Protein AF-A0A0D3JJ47-F1 (afdb_monomer_lite)

Sequence (250 aa):
MATKEKAEKEAAKAAEKAATEEEKLRKAQEKESKKAGKEAKSAGPKKNVSSYFHFQGARRAALKEAHPELGEPKRKKEAAAGADGVAAAKQAVFFYKKSQRSAVAEANPEAAPAELVQMMEQAFEALSEEERAPFEEKAAADLTRYEEEIAAEAKALIALSEPALAVGVEFVRERASREPAAAETSWLCSRLKDEHRILTSIDGPHDNVLVIKPPLCFSRSDAEQLVHALRSELVGMRGADLAGVTATPT

Structure (mmCIF, N/CA/C/O backbone):
data_AF-A0A0D3JJ47-F1
#
_entry.id   AF-A0A0D3JJ47-F1
#
loop_
_atom_site.group_PDB
_atom_site.id
_atom_site.type_symbol
_atom_site.label_atom_id
_atom_site.label_alt_id
_atom_site.label_comp_id
_atom_site.label_asym_id
_atom_site.label_entity_id
_atom_site.label_seq_id
_atom_site.pdbx_PDB_ins_code
_atom_site.Cartn_x
_atom_site.Cartn_y
_atom_site.Cartn_z
_atom_site.occupancy
_atom_site.B_iso_or_equiv
_atom_site.auth_seq_id
_atom_site.auth_comp_id
_atom_site.auth_asym_id
_atom_site.auth_atom_id
_atom_site.pdbx_PDB_model_num
ATOM 1 N N . MET A 1 1 ? -73.780 21.397 38.954 1.00 51.72 1 MET A N 1
ATOM 2 C CA . MET A 1 1 ? -72.461 20.782 39.232 1.00 51.72 1 MET A CA 1
ATOM 3 C C . MET A 1 1 ? -71.863 20.039 38.029 1.00 51.72 1 MET A C 1
ATOM 5 O O . MET A 1 1 ? -70.651 20.061 37.902 1.00 51.72 1 MET A O 1
ATOM 9 N N . ALA A 1 2 ? -72.656 19.496 37.090 1.00 56.12 2 ALA A N 1
ATOM 10 C CA . ALA A 1 2 ? -72.151 18.748 35.922 1.00 56.12 2 ALA A CA 1
ATOM 11 C C . ALA A 1 2 ? -71.413 19.567 34.829 1.00 56.12 2 ALA A C 1
ATOM 13 O O . ALA A 1 2 ? -70.727 18.997 33.986 1.00 56.12 2 ALA A O 1
ATOM 14 N N . THR A 1 3 ? -71.535 20.898 34.812 1.00 56.28 3 THR A N 1
ATOM 15 C CA . THR A 1 3 ? -70.932 21.754 33.770 1.00 56.28 3 THR A CA 1
ATOM 16 C C . THR A 1 3 ? -69.476 22.130 34.049 1.00 56.28 3 THR A C 1
ATOM 18 O O . THR A 1 3 ? -68.713 22.334 33.109 1.00 56.28 3 THR A O 1
ATOM 21 N N . LYS A 1 4 ? -69.066 22.176 35.323 1.00 56.72 4 LYS A N 1
ATOM 22 C CA . LYS A 1 4 ? -67.700 22.548 35.726 1.00 56.72 4 LYS A CA 1
ATOM 23 C C . LYS A 1 4 ? -66.711 21.394 35.507 1.00 56.72 4 LYS A C 1
ATOM 25 O O . LYS A 1 4 ? -65.632 21.606 34.974 1.00 56.72 4 LYS A O 1
ATOM 30 N N . GLU A 1 5 ? -67.144 20.166 35.792 1.00 59.59 5 GLU A N 1
ATOM 31 C CA . GLU A 1 5 ? -66.342 18.945 35.618 1.00 59.59 5 GLU A CA 1
ATOM 32 C C . GLU A 1 5 ? -66.114 18.579 34.136 1.00 59.59 5 GLU A C 1
ATOM 34 O O . GLU A 1 5 ? -65.068 18.045 33.767 1.00 59.59 5 GLU A O 1
ATOM 39 N N . LYS A 1 6 ? -67.073 18.905 33.255 1.00 58.53 6 LYS A N 1
ATOM 40 C CA . LYS A 1 6 ? -66.927 18.707 31.804 1.00 58.53 6 LYS A CA 1
ATOM 41 C C . LYS A 1 6 ? -65.903 19.674 31.195 1.00 58.53 6 LYS A C 1
ATOM 43 O O . LYS A 1 6 ? -65.084 19.246 30.389 1.00 58.53 6 LYS A O 1
ATOM 48 N N . ALA A 1 7 ? -65.917 20.939 31.620 1.00 63.44 7 ALA A N 1
ATOM 49 C CA . ALA A 1 7 ? -64.958 21.945 31.164 1.00 63.44 7 ALA A CA 1
ATOM 50 C C . ALA A 1 7 ? -63.521 21.620 31.614 1.00 63.44 7 ALA A C 1
ATOM 52 O O . ALA A 1 7 ? -62.574 21.800 30.855 1.00 63.44 7 ALA A O 1
ATOM 53 N N . GLU A 1 8 ? -63.362 21.079 32.822 1.00 63.75 8 GLU A N 1
ATOM 54 C CA . GLU A 1 8 ? -62.056 20.709 33.375 1.00 63.75 8 GLU A CA 1
ATOM 55 C C . GLU A 1 8 ? -61.460 19.471 32.679 1.00 63.75 8 GLU A C 1
ATOM 57 O O . GLU A 1 8 ? -60.275 19.451 32.345 1.00 63.75 8 GLU A O 1
ATOM 62 N N . LYS A 1 9 ? -62.296 18.477 32.337 1.00 63.47 9 LYS A N 1
ATOM 63 C CA . LYS A 1 9 ? -61.881 17.314 31.528 1.00 63.47 9 LYS A CA 1
ATOM 64 C C . LYS A 1 9 ? -61.547 17.681 30.079 1.00 63.47 9 LYS A C 1
ATOM 66 O O . LYS A 1 9 ? -60.618 17.108 29.511 1.00 63.47 9 LYS A O 1
ATOM 71 N N . GLU A 1 10 ? -62.263 18.628 29.472 1.00 67.44 10 GLU A N 1
ATOM 72 C CA . GLU A 1 10 ? -61.936 19.127 28.127 1.00 67.44 10 GLU A CA 1
ATOM 73 C C . GLU A 1 10 ? -60.635 19.944 28.119 1.00 67.44 10 GLU A C 1
ATOM 75 O O . GLU A 1 10 ? -59.818 19.765 27.214 1.00 67.44 10 GLU A O 1
ATOM 80 N N . ALA A 1 11 ? -60.384 20.750 29.156 1.00 65.88 11 ALA A N 1
ATOM 81 C CA . ALA A 1 11 ? -59.130 21.486 29.317 1.00 65.88 11 ALA A CA 1
ATOM 82 C C . ALA A 1 11 ? -57.924 20.550 29.523 1.00 65.88 11 ALA A C 1
ATOM 84 O O . ALA A 1 11 ? -56.890 20.734 28.882 1.00 65.88 11 ALA A O 1
ATOM 85 N N . ALA A 1 12 ? -58.068 19.500 30.340 1.00 68.38 12 ALA A N 1
ATOM 86 C CA . ALA A 1 12 ? -57.016 18.502 30.545 1.00 68.38 12 ALA A CA 1
ATOM 87 C C . ALA A 1 12 ? -56.679 17.737 29.252 1.00 68.38 12 ALA A C 1
ATOM 89 O O . ALA A 1 12 ? -55.510 17.561 28.913 1.00 68.38 12 ALA A O 1
ATOM 90 N N . LYS A 1 13 ? -57.699 17.356 28.471 1.00 67.94 13 LYS A N 1
ATOM 91 C CA . LYS A 1 13 ? -57.511 16.664 27.187 1.00 67.94 13 LYS A CA 1
ATOM 92 C C . LYS A 1 13 ? -56.898 17.570 26.113 1.00 67.94 13 LYS A C 1
ATOM 94 O O . LYS A 1 13 ? -56.142 17.097 25.264 1.00 67.94 13 LYS A O 1
ATOM 99 N N . ALA A 1 14 ? -57.208 18.867 26.141 1.00 69.00 14 ALA A N 1
ATOM 100 C CA . ALA A 1 14 ? -56.575 19.856 25.273 1.00 69.00 14 ALA A CA 1
ATOM 101 C C . ALA A 1 14 ? -55.094 20.063 25.634 1.00 69.00 14 ALA A C 1
ATOM 103 O O . ALA A 1 14 ? -54.259 20.106 24.731 1.00 69.00 14 ALA A O 1
ATOM 104 N N . ALA A 1 15 ? -54.760 20.107 26.928 1.00 66.38 15 ALA A N 1
ATOM 105 C CA . ALA A 1 15 ? -53.383 20.220 27.406 1.00 66.38 15 ALA A CA 1
ATOM 106 C C . ALA A 1 15 ? -52.538 18.982 27.054 1.00 66.38 15 ALA A C 1
ATOM 108 O O . ALA A 1 15 ? -51.417 19.120 26.568 1.00 66.38 15 ALA A O 1
ATOM 109 N N . GLU A 1 16 ? -53.090 17.775 27.203 1.00 68.25 16 GLU A N 1
ATOM 110 C CA . GLU A 1 16 ? -52.415 16.528 26.818 1.00 68.25 16 GLU A CA 1
ATOM 111 C C . GLU A 1 16 ? -52.161 16.466 25.303 1.00 68.25 16 GLU A C 1
ATOM 113 O O . GLU A 1 16 ? -51.066 16.123 24.849 1.00 68.25 16 GLU A O 1
ATOM 118 N N . LYS A 1 17 ? -53.146 16.875 24.493 1.00 69.06 17 LYS A N 1
ATOM 119 C CA . LYS A 1 17 ? -53.003 16.925 23.033 1.00 69.06 17 LYS A CA 1
ATOM 120 C C . LYS A 1 17 ? -51.966 17.966 22.593 1.00 69.06 17 LYS A C 1
ATOM 122 O O . LYS A 1 17 ? -51.197 17.678 21.678 1.00 69.06 17 LYS A O 1
ATOM 127 N N . ALA A 1 18 ? -51.916 19.124 23.254 1.00 69.00 18 ALA A N 1
ATOM 128 C CA . ALA A 1 18 ? -50.916 20.162 23.002 1.00 69.00 18 ALA A CA 1
ATOM 129 C C . ALA A 1 18 ? -49.498 19.685 23.356 1.00 69.00 18 ALA A C 1
ATOM 131 O O . ALA A 1 18 ? -48.601 19.792 22.524 1.00 69.00 18 ALA A O 1
ATOM 132 N N . ALA A 1 19 ? -49.314 19.043 24.516 1.00 68.12 19 ALA A N 1
ATOM 133 C CA . ALA A 1 19 ? -48.028 18.459 24.910 1.00 68.12 19 ALA A CA 1
ATOM 134 C C . ALA A 1 19 ? -47.556 17.375 23.921 1.00 68.12 19 ALA A C 1
ATOM 136 O O . ALA A 1 19 ? -46.377 17.297 23.573 1.00 68.12 19 ALA A O 1
ATOM 137 N N . THR A 1 20 ? -48.492 16.576 23.395 1.00 70.62 20 THR A N 1
ATOM 138 C CA . THR A 1 20 ? -48.187 15.542 22.395 1.00 70.62 20 THR A CA 1
ATOM 139 C C . THR A 1 20 ? -47.789 16.141 21.037 1.00 70.62 20 THR A C 1
ATOM 141 O O . THR A 1 20 ? -46.959 15.568 20.326 1.00 70.62 20 THR A O 1
ATOM 144 N N . GLU A 1 21 ? -48.368 17.278 20.636 1.00 72.50 21 GLU A N 1
ATOM 145 C CA . GLU A 1 21 ? -47.961 17.993 19.417 1.00 72.50 21 GLU A CA 1
ATOM 146 C C . GLU A 1 21 ? -46.609 18.693 19.570 1.00 72.50 21 GLU A C 1
ATOM 148 O O . GLU A 1 21 ? -45.778 18.593 18.665 1.00 72.50 21 GLU A O 1
ATOM 153 N N . GLU A 1 22 ? -46.337 19.315 20.718 1.00 69.06 22 GLU A N 1
ATOM 154 C CA . GLU A 1 22 ? -45.036 19.929 21.002 1.00 69.06 22 GLU A CA 1
ATOM 155 C C . GLU A 1 22 ? -43.905 18.892 21.010 1.00 69.06 22 GLU A C 1
ATOM 157 O O . GLU A 1 22 ? -42.840 19.123 20.430 1.00 69.06 22 GLU A O 1
ATOM 162 N N . GLU A 1 23 ? -44.135 17.702 21.574 1.00 69.19 23 GLU A N 1
ATOM 163 C CA . GLU A 1 23 ? -43.145 16.622 21.551 1.00 69.19 23 GLU A CA 1
ATOM 164 C C . GLU A 1 23 ? -42.892 16.099 20.125 1.00 69.19 23 GLU A C 1
ATOM 166 O O . GLU A 1 23 ? -41.749 15.814 19.747 1.00 69.19 23 GLU A O 1
ATOM 171 N N . LYS A 1 24 ? -43.941 16.011 19.294 1.00 69.94 24 LYS A N 1
ATOM 172 C CA . LYS A 1 24 ? -43.810 15.647 17.873 1.00 69.94 24 LYS A CA 1
ATOM 173 C C . LYS A 1 24 ? -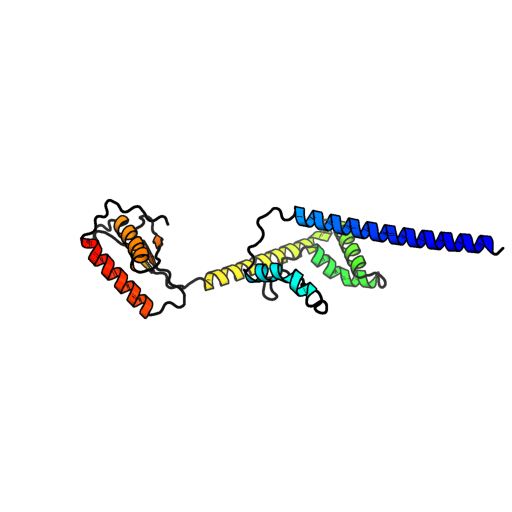43.027 16.698 17.093 1.00 69.94 24 LYS A C 1
ATOM 175 O O . LYS A 1 24 ? -42.166 16.324 16.293 1.00 69.94 24 LYS A O 1
ATOM 180 N N . LEU A 1 25 ? -43.278 17.982 17.345 1.00 67.94 25 LEU A N 1
ATOM 181 C CA . LEU A 1 25 ? -42.570 19.087 16.703 1.00 67.94 25 LEU A CA 1
ATOM 182 C C . LEU A 1 25 ? -41.090 19.106 17.111 1.00 67.94 25 LEU A C 1
ATOM 184 O O . LEU A 1 25 ? -40.217 19.198 16.249 1.00 67.94 25 LEU A O 1
ATOM 188 N N . ARG A 1 26 ? -40.790 18.895 18.399 1.00 73.19 26 ARG A N 1
ATOM 189 C CA . ARG A 1 26 ? -39.416 18.801 18.916 1.00 73.19 26 ARG A CA 1
ATOM 190 C C . ARG A 1 26 ? -38.652 17.631 18.292 1.00 73.19 26 ARG A C 1
ATOM 192 O O . ARG A 1 26 ? -37.519 17.799 17.847 1.00 73.19 26 ARG A O 1
ATOM 199 N N . LYS A 1 27 ? -39.289 16.460 18.171 1.00 65.50 27 LYS A N 1
ATOM 200 C CA . LYS A 1 27 ? -38.713 15.282 17.493 1.00 65.50 27 LYS A CA 1
ATOM 201 C C . LYS A 1 27 ? -38.515 15.501 15.987 1.00 65.50 27 LYS A C 1
ATOM 203 O O . LYS A 1 27 ? -37.570 14.951 15.417 1.00 65.50 27 LYS A O 1
ATOM 208 N N . ALA A 1 28 ? -39.378 16.282 15.336 1.00 68.62 28 ALA A N 1
ATOM 209 C CA . ALA A 1 28 ? -39.226 16.652 13.928 1.00 68.62 28 ALA A CA 1
ATOM 210 C C . ALA A 1 28 ? -38.037 17.607 13.721 1.00 68.62 28 ALA A C 1
ATOM 212 O O . ALA A 1 28 ? -37.187 17.342 12.870 1.00 68.62 28 ALA A O 1
ATOM 213 N N . GLN A 1 29 ? -37.913 18.635 14.564 1.00 63.56 29 GLN A N 1
ATOM 214 C CA . GLN A 1 29 ? -36.796 19.585 14.540 1.00 63.56 29 GLN A CA 1
ATOM 215 C C . GLN A 1 29 ? -35.452 18.915 14.868 1.00 63.56 29 GLN A C 1
ATOM 217 O O . GLN A 1 29 ? -34.444 19.195 14.222 1.00 63.56 29 GLN A O 1
ATOM 222 N N . GLU A 1 30 ? -35.424 17.965 15.808 1.00 63.22 30 GLU A N 1
ATOM 223 C CA . GLU A 1 30 ? -34.219 17.186 16.127 1.00 63.22 30 GLU A CA 1
ATOM 224 C C . GLU A 1 30 ? -33.797 16.255 14.972 1.00 63.22 30 GLU A C 1
ATOM 226 O O . GLU A 1 30 ? -32.609 16.003 14.752 1.00 63.22 30 GLU A O 1
ATOM 231 N N . LYS A 1 31 ? -34.757 15.738 14.194 1.00 55.94 31 LYS A N 1
ATOM 232 C CA . LYS A 1 31 ? -34.461 14.965 12.978 1.00 55.94 31 LYS A CA 1
ATOM 233 C C . LYS A 1 31 ? -33.908 15.845 11.861 1.00 55.94 31 LYS A C 1
ATOM 235 O O . LYS A 1 31 ? -32.963 15.417 11.195 1.00 55.94 31 LYS A O 1
ATOM 240 N N . GLU A 1 32 ? -34.460 17.039 11.656 1.00 56.53 32 GLU A N 1
ATOM 241 C CA . GLU A 1 32 ? -33.939 17.987 10.664 1.00 56.53 32 GLU A CA 1
ATOM 242 C C . GLU A 1 32 ? -32.535 18.476 11.016 1.00 56.53 32 GLU A C 1
ATOM 244 O O . GLU A 1 32 ? -31.654 18.442 10.158 1.00 56.53 32 GLU A O 1
ATOM 249 N N . SER A 1 33 ? -32.272 18.823 12.278 1.00 50.47 33 SER A N 1
ATOM 250 C CA . SER A 1 33 ? -30.940 19.265 12.707 1.00 50.47 33 SER A CA 1
ATOM 251 C C . SER A 1 33 ? -29.887 18.158 12.565 1.00 50.47 33 SER A C 1
ATOM 253 O O . SER A 1 33 ? -28.780 18.403 12.078 1.00 50.47 33 SER A O 1
ATOM 255 N N . LYS A 1 34 ? -30.244 16.900 12.868 1.00 54.00 34 LYS A N 1
ATOM 256 C CA . LYS A 1 34 ? -29.385 15.729 12.610 1.00 54.00 34 LYS A CA 1
ATOM 257 C C . LYS A 1 34 ? -29.159 15.474 11.118 1.00 54.00 34 LYS A C 1
ATOM 259 O O . LYS A 1 34 ? -28.085 14.993 10.754 1.00 54.00 34 LYS A O 1
ATOM 264 N N . LYS A 1 35 ? -30.139 15.766 10.255 1.00 45.97 35 LYS A N 1
ATOM 265 C CA . LYS A 1 35 ? -30.010 15.641 8.793 1.00 45.97 35 LYS A CA 1
ATOM 266 C C . LYS A 1 35 ? -29.083 16.724 8.231 1.00 45.97 35 LYS A C 1
ATOM 268 O O . LYS A 1 35 ? -28.131 16.379 7.532 1.00 45.97 35 LYS A O 1
ATOM 273 N N . ALA A 1 36 ? -29.278 17.980 8.635 1.00 47.44 36 ALA A N 1
ATOM 274 C CA . ALA A 1 36 ? -28.442 19.115 8.243 1.00 47.44 36 ALA A CA 1
ATOM 275 C C . ALA A 1 36 ? -26.974 18.933 8.677 1.00 47.44 36 ALA A C 1
ATOM 277 O O . ALA A 1 36 ? -26.057 19.109 7.876 1.00 47.44 36 ALA A O 1
ATOM 278 N N . GLY A 1 37 ? -26.730 18.459 9.906 1.00 46.84 37 GLY A N 1
ATOM 279 C CA . GLY A 1 37 ? -25.374 18.161 10.387 1.00 46.84 37 GLY A CA 1
ATOM 280 C C . GLY A 1 37 ? -24.678 17.014 9.639 1.00 46.84 37 GLY A C 1
ATOM 281 O O . GLY A 1 37 ? -23.449 16.948 9.598 1.00 46.84 37 GLY A O 1
ATOM 282 N N . LYS A 1 38 ? -25.445 16.106 9.022 1.00 45.72 38 LYS A N 1
ATOM 283 C CA . LYS A 1 38 ? -24.918 14.984 8.231 1.00 45.72 38 LYS A CA 1
ATOM 284 C C . LYS A 1 38 ? -24.588 15.394 6.795 1.00 45.72 38 LYS A C 1
ATOM 286 O O . LYS A 1 38 ? -23.619 14.884 6.238 1.00 45.72 38 LYS A O 1
ATOM 291 N N . GLU A 1 39 ? -25.354 16.322 6.228 1.00 46.09 39 GLU A N 1
ATOM 292 C CA . GLU A 1 39 ? -25.081 16.930 4.920 1.00 46.09 39 GLU A CA 1
ATOM 293 C C . GLU A 1 39 ? -23.852 17.854 4.987 1.00 46.09 39 GLU A C 1
ATOM 295 O O . GLU A 1 39 ? -22.963 17.726 4.144 1.00 46.09 39 GLU A O 1
ATOM 300 N N . ALA A 1 40 ? -23.706 18.649 6.056 1.00 49.50 40 ALA A N 1
ATOM 301 C CA . ALA A 1 40 ? -22.533 19.503 6.288 1.00 49.50 40 ALA A CA 1
ATOM 302 C C . ALA A 1 40 ? -21.211 18.717 6.451 1.00 49.50 40 ALA A C 1
ATOM 304 O O . ALA A 1 40 ? -20.156 19.180 6.028 1.00 49.50 40 ALA A O 1
ATOM 305 N N . LYS A 1 41 ? -21.253 17.490 6.997 1.00 46.59 41 LYS A N 1
ATOM 306 C CA . LYS A 1 41 ? -20.082 16.591 7.110 1.00 46.59 41 LYS A CA 1
ATOM 307 C C . LYS A 1 41 ? -19.740 15.827 5.820 1.00 46.59 41 LYS A C 1
ATOM 309 O O . LYS A 1 41 ? -18.786 15.053 5.816 1.00 46.59 41 LYS A O 1
ATOM 314 N N . SER A 1 42 ? -20.502 16.004 4.738 1.00 47.91 42 SER A N 1
ATOM 315 C CA . SER A 1 42 ? -20.338 15.249 3.484 1.00 47.91 42 SER A CA 1
ATOM 316 C C . SER A 1 42 ? -19.658 16.024 2.347 1.00 47.91 42 SER A C 1
ATOM 318 O O . SER A 1 42 ? -19.671 15.558 1.213 1.00 47.91 42 SER A O 1
ATOM 320 N N . ALA A 1 43 ? -19.039 17.173 2.645 1.00 48.56 43 ALA A N 1
ATOM 321 C CA . ALA A 1 43 ? -18.395 18.051 1.660 1.00 48.56 43 ALA A CA 1
ATOM 322 C C . ALA A 1 43 ? -17.108 17.481 1.013 1.00 48.56 43 ALA A C 1
ATOM 324 O O . ALA A 1 43 ? -16.585 18.074 0.076 1.00 48.56 43 ALA A O 1
ATOM 325 N N . GLY A 1 44 ? -16.597 16.338 1.487 1.00 50.88 44 GLY A N 1
ATOM 326 C CA . GLY A 1 44 ? -15.490 15.617 0.846 1.00 50.88 44 GLY A CA 1
ATOM 327 C C . GLY A 1 44 ? -15.961 14.651 -0.254 1.00 50.88 44 GLY A C 1
ATOM 328 O O . GLY A 1 44 ? -17.131 14.251 -0.260 1.00 50.88 44 GLY A O 1
ATOM 329 N N . PRO A 1 45 ? -15.073 14.221 -1.174 1.00 45.09 45 PRO A N 1
ATOM 330 C CA . PRO A 1 45 ? -15.417 13.221 -2.179 1.00 45.09 45 PRO A CA 1
ATOM 331 C C . PRO A 1 45 ? -15.925 11.946 -1.495 1.00 45.09 45 PRO A C 1
ATOM 333 O O . PRO A 1 45 ? -15.273 11.374 -0.618 1.00 45.09 45 PRO A O 1
ATOM 336 N N . LYS A 1 46 ? -17.136 11.518 -1.868 1.00 59.53 46 LYS A N 1
ATOM 337 C CA . LYS A 1 46 ? -17.742 10.297 -1.328 1.00 59.53 46 LYS A CA 1
ATOM 338 C C . LYS A 1 46 ? -16.873 9.105 -1.725 1.00 59.53 46 LYS A C 1
ATOM 340 O O . LYS A 1 46 ? -16.415 9.031 -2.862 1.00 59.53 46 LYS A O 1
ATOM 345 N N . LYS A 1 47 ? -16.682 8.166 -0.791 1.00 55.56 47 LYS A N 1
ATOM 346 C CA . LYS A 1 47 ? -15.994 6.895 -1.061 1.00 55.56 47 LYS A CA 1
ATOM 347 C C . LYS A 1 47 ? -16.581 6.253 -2.319 1.00 55.56 47 LYS A C 1
ATOM 349 O O . LYS A 1 47 ? -17.805 6.239 -2.482 1.00 55.56 47 LYS A O 1
ATOM 354 N N . ASN A 1 48 ? -15.718 5.728 -3.183 1.00 52.72 48 ASN A N 1
ATOM 355 C CA . ASN A 1 48 ? -16.154 4.945 -4.329 1.00 52.72 48 ASN A CA 1
ATOM 356 C C . ASN A 1 48 ? -16.955 3.737 -3.824 1.00 52.72 48 ASN A C 1
ATOM 358 O O . ASN A 1 48 ? -16.514 2.974 -2.968 1.00 52.72 48 ASN A O 1
ATOM 362 N N . VAL A 1 49 ? -18.178 3.591 -4.317 1.00 72.31 49 VAL A N 1
ATOM 363 C CA . VAL A 1 49 ? -19.026 2.441 -4.012 1.00 72.31 49 VAL A CA 1
ATOM 364 C C . VAL A 1 49 ? -19.073 1.538 -5.235 1.00 72.31 49 VAL A C 1
ATOM 366 O O . VAL A 1 49 ? -19.098 2.012 -6.368 1.00 72.31 49 VAL A O 1
ATOM 369 N N . SER A 1 50 ? -19.066 0.224 -5.003 1.00 72.19 50 SER A N 1
ATOM 370 C CA . SER A 1 50 ? -19.203 -0.772 -6.070 1.00 72.19 50 SER A CA 1
ATOM 371 C C . SER A 1 50 ? -20.468 -0.519 -6.904 1.00 72.19 50 SER A C 1
ATOM 373 O O . SER A 1 50 ? -21.489 -0.062 -6.380 1.00 72.19 50 SER A O 1
ATOM 375 N N . SER A 1 51 ? -20.422 -0.866 -8.194 1.00 65.69 51 SER A N 1
ATOM 376 C CA . SER A 1 51 ? -21.550 -0.775 -9.136 1.00 65.69 51 SER A CA 1
ATOM 377 C C . SER A 1 51 ? -22.831 -1.425 -8.598 1.00 65.69 51 SER A C 1
ATOM 379 O O . SER A 1 51 ? -23.932 -0.929 -8.841 1.00 65.69 51 SER A O 1
ATOM 381 N N . TYR A 1 52 ? -22.693 -2.465 -7.773 1.00 67.25 52 TYR A N 1
ATOM 382 C CA . TYR A 1 52 ? -23.795 -3.114 -7.067 1.00 67.25 52 TYR A CA 1
ATOM 383 C C . TYR A 1 52 ? -24.598 -2.156 -6.170 1.00 67.25 52 TYR A C 1
ATOM 385 O O . TYR A 1 52 ? -25.828 -2.211 -6.137 1.00 67.25 52 TYR A O 1
ATOM 393 N N . PHE A 1 53 ? -23.934 -1.231 -5.474 1.00 73.06 53 PHE A N 1
ATOM 394 C CA . PHE A 1 53 ? -24.604 -0.268 -4.599 1.00 73.06 53 PHE A CA 1
ATOM 395 C C . PHE A 1 53 ? -25.347 0.817 -5.384 1.00 73.06 53 PHE A C 1
ATOM 397 O O . PHE A 1 53 ? -26.420 1.246 -4.954 1.00 73.06 53 PHE A O 1
ATOM 404 N N . HIS A 1 54 ? -24.831 1.222 -6.550 1.00 75.19 54 HIS A N 1
ATOM 405 C CA . HIS A 1 54 ? -25.553 2.104 -7.472 1.00 75.19 54 HIS A CA 1
ATOM 406 C C . HIS A 1 54 ? -26.805 1.418 -8.029 1.00 75.19 54 HIS A C 1
ATOM 408 O O . HIS A 1 54 ? -27.894 1.996 -7.999 1.00 75.19 54 HIS A O 1
ATOM 414 N N . PHE A 1 55 ? -26.665 0.159 -8.453 1.00 77.19 55 PHE A N 1
ATOM 415 C CA . PHE A 1 55 ? -27.766 -0.669 -8.939 1.00 77.19 55 PHE A CA 1
ATOM 416 C C . PHE A 1 55 ? -28.867 -0.854 -7.885 1.00 77.19 55 PHE A C 1
ATOM 418 O O . PHE A 1 55 ? -30.045 -0.636 -8.173 1.00 77.19 55 PHE A O 1
ATOM 425 N N . GLN A 1 56 ? -28.499 -1.198 -6.646 1.00 70.88 56 GLN A N 1
ATOM 426 C CA . GLN A 1 56 ? -29.464 -1.305 -5.554 1.00 70.88 56 GLN A CA 1
ATOM 427 C C . GLN A 1 56 ? -30.149 0.031 -5.268 1.00 70.88 56 GLN A C 1
ATOM 429 O O . GLN A 1 56 ? -31.370 0.068 -5.144 1.00 70.88 56 GLN A O 1
ATOM 434 N N . GLY A 1 57 ? -29.386 1.125 -5.165 1.00 73.19 57 GLY A N 1
ATOM 435 C CA . GLY A 1 57 ? -29.922 2.452 -4.860 1.00 73.19 57 GLY A CA 1
ATOM 436 C C . GLY A 1 57 ? -30.996 2.898 -5.852 1.00 73.19 57 GLY A C 1
ATOM 437 O O . GLY A 1 57 ? -32.055 3.357 -5.428 1.00 73.19 57 GLY A O 1
ATOM 438 N N . ALA A 1 58 ? -30.760 2.682 -7.149 1.00 79.00 58 ALA A N 1
ATOM 439 C CA . ALA A 1 58 ? -31.693 3.044 -8.214 1.00 79.00 58 ALA A CA 1
ATOM 440 C C . ALA A 1 58 ? -33.010 2.250 -8.170 1.00 79.00 58 ALA A C 1
ATOM 442 O O . ALA A 1 58 ? -34.060 2.771 -8.534 1.00 79.00 58 ALA A O 1
ATOM 443 N N . ARG A 1 59 ? -32.975 0.993 -7.711 1.00 78.31 59 ARG A N 1
ATOM 444 C CA . ARG A 1 59 ? -34.144 0.093 -7.726 1.00 78.31 59 ARG A CA 1
ATOM 445 C C . ARG A 1 59 ? -34.853 -0.008 -6.382 1.00 78.31 59 ARG A C 1
ATOM 447 O O . ARG A 1 59 ? -35.973 -0.500 -6.326 1.00 78.31 59 ARG A O 1
ATOM 454 N N . ARG A 1 60 ? -34.230 0.472 -5.302 1.00 71.31 60 ARG A N 1
ATOM 455 C CA . ARG A 1 60 ? -34.727 0.322 -3.928 1.00 71.31 60 ARG A CA 1
ATOM 456 C C . ARG A 1 60 ? -36.112 0.921 -3.714 1.00 71.31 60 ARG A C 1
ATOM 458 O O . ARG A 1 60 ? -36.900 0.332 -2.987 1.00 71.31 60 ARG A O 1
ATOM 465 N N . ALA A 1 61 ? -36.390 2.076 -4.320 1.00 72.94 61 ALA A N 1
ATOM 466 C CA . ALA A 1 61 ? -37.687 2.738 -4.198 1.00 72.94 61 ALA A CA 1
ATOM 467 C C . ALA A 1 61 ? -38.799 1.893 -4.837 1.00 72.94 61 ALA A C 1
ATOM 469 O O . ALA A 1 61 ? -39.748 1.529 -4.152 1.00 72.94 61 ALA A O 1
ATOM 470 N N . ALA A 1 62 ? -38.603 1.479 -6.092 1.00 78.56 62 ALA A N 1
ATOM 471 C CA . ALA A 1 62 ? -39.545 0.626 -6.815 1.00 78.56 62 ALA A CA 1
ATOM 472 C C . ALA A 1 62 ? -39.728 -0.751 -6.151 1.00 78.56 62 ALA A C 1
ATOM 474 O O . ALA A 1 62 ? -40.830 -1.284 -6.107 1.00 78.56 62 ALA A O 1
ATOM 475 N N . LEU A 1 63 ? -38.661 -1.327 -5.588 1.00 71.31 63 LEU A N 1
ATOM 476 C CA . LEU A 1 63 ? -38.725 -2.630 -4.920 1.00 71.31 63 LEU A CA 1
ATOM 477 C C . LEU A 1 63 ? -39.457 -2.556 -3.570 1.00 71.31 63 LEU A C 1
ATOM 479 O O . LEU A 1 63 ? -40.149 -3.496 -3.203 1.00 71.31 63 LEU A O 1
ATOM 483 N N . LYS A 1 64 ? -39.335 -1.429 -2.855 1.00 71.38 64 LYS A N 1
ATOM 484 C CA . LYS A 1 64 ? -40.078 -1.148 -1.615 1.00 71.38 64 LYS A CA 1
ATOM 485 C C . LYS A 1 64 ? -41.566 -0.909 -1.883 1.00 71.38 64 LYS A C 1
ATOM 487 O O . LYS A 1 64 ? -42.394 -1.259 -1.052 1.00 71.38 64 LYS A O 1
ATOM 492 N N . GLU A 1 65 ? -41.884 -0.313 -3.027 1.00 77.19 65 GLU A N 1
ATOM 493 C CA . GLU A 1 65 ? -43.259 -0.117 -3.487 1.00 77.19 65 GLU A CA 1
ATOM 494 C C . GLU A 1 65 ? -43.908 -1.441 -3.918 1.00 77.19 65 GLU A C 1
ATOM 496 O O . GLU A 1 65 ? -45.045 -1.712 -3.546 1.00 77.19 65 GLU A O 1
ATOM 501 N N . ALA A 1 66 ? -43.168 -2.295 -4.633 1.00 82.19 66 ALA A N 1
ATOM 502 C CA . ALA A 1 66 ? -43.653 -3.595 -5.095 1.00 82.19 66 ALA A CA 1
ATOM 503 C C . ALA A 1 66 ? -43.745 -4.665 -3.989 1.00 82.19 66 ALA A C 1
ATOM 505 O O . ALA A 1 66 ? -44.547 -5.586 -4.109 1.00 82.19 66 ALA A O 1
ATOM 506 N N . HIS A 1 67 ? -42.932 -4.552 -2.932 1.00 76.25 67 HIS A N 1
ATOM 507 C CA . HIS A 1 67 ? -42.841 -5.540 -1.850 1.00 76.25 67 HIS A CA 1
ATOM 508 C C . HIS A 1 67 ? -42.868 -4.875 -0.465 1.00 76.25 67 HIS A C 1
ATOM 510 O O . HIS A 1 67 ? -41.840 -4.814 0.222 1.00 76.25 67 HIS A O 1
ATOM 516 N N . PRO A 1 68 ? -44.029 -4.356 -0.032 1.00 74.88 68 PRO A N 1
ATOM 517 C CA . PRO A 1 68 ? -44.172 -3.667 1.249 1.00 74.88 68 PRO A CA 1
ATOM 518 C C . PRO A 1 68 ? -43.969 -4.587 2.468 1.00 74.88 68 PRO A C 1
ATOM 520 O O . PRO A 1 68 ? -43.640 -4.091 3.547 1.00 74.88 68 PRO A O 1
ATOM 523 N N . GLU A 1 69 ? -44.108 -5.912 2.320 1.00 75.00 69 GLU A N 1
ATOM 524 C CA . GLU A 1 69 ? -43.777 -6.899 3.361 1.00 75.00 69 GLU A CA 1
ATOM 525 C C . GLU A 1 69 ? -42.271 -7.024 3.651 1.00 75.00 69 GLU A C 1
ATOM 527 O O . GLU A 1 69 ? -41.878 -7.457 4.739 1.00 75.00 69 GLU A O 1
ATOM 532 N N . LEU A 1 70 ? -41.408 -6.619 2.711 1.00 63.84 70 LEU A N 1
ATOM 533 C CA . LEU A 1 70 ? -39.964 -6.596 2.914 1.00 63.84 70 LEU A CA 1
ATOM 534 C C . LEU A 1 70 ? -39.600 -5.339 3.710 1.00 63.84 70 LEU A C 1
ATOM 536 O O . LEU A 1 70 ? -39.352 -4.263 3.163 1.00 63.84 70 LEU A O 1
ATOM 540 N N . GLY A 1 71 ? -39.574 -5.480 5.037 1.00 59.81 71 GLY A N 1
ATOM 541 C CA . GLY A 1 71 ? -39.107 -4.430 5.941 1.00 59.81 71 GLY A CA 1
ATOM 542 C C . GLY A 1 71 ? -37.726 -3.898 5.542 1.00 59.81 71 GLY A C 1
ATOM 543 O O . GLY A 1 71 ? -36.924 -4.598 4.919 1.00 59.81 71 GLY A O 1
ATOM 544 N N . GLU A 1 72 ? -37.423 -2.644 5.903 1.00 58.06 72 GLU A N 1
ATOM 545 C CA . GLU A 1 72 ? -36.111 -2.071 5.596 1.00 58.06 72 GLU A CA 1
ATOM 546 C C . GLU A 1 72 ? -35.020 -2.997 6.140 1.00 58.06 72 GLU A C 1
ATOM 548 O O . GLU A 1 72 ? -35.053 -3.319 7.334 1.00 58.06 72 GLU A O 1
ATOM 553 N N . PRO A 1 73 ? -34.042 -3.428 5.316 1.00 52.25 73 PRO A N 1
ATOM 554 C CA . PRO A 1 73 ? -32.924 -4.174 5.849 1.00 52.25 73 PRO A CA 1
ATOM 555 C C . PRO A 1 73 ? -32.275 -3.251 6.869 1.00 52.25 73 PRO A C 1
ATOM 557 O O . PRO A 1 73 ? -31.733 -2.197 6.509 1.00 52.25 73 PRO A O 1
ATOM 560 N N . LYS A 1 74 ? -32.388 -3.614 8.154 1.00 45.41 74 LYS A N 1
ATOM 561 C CA . LYS A 1 74 ? -31.648 -2.945 9.213 1.00 45.41 74 LYS A CA 1
ATOM 562 C C . LYS A 1 74 ? -30.211 -3.005 8.740 1.00 45.41 74 LYS A C 1
ATOM 564 O O . LYS A 1 74 ? -29.637 -4.090 8.660 1.00 45.41 74 LYS A O 1
ATOM 569 N N . ARG A 1 75 ? -29.634 -1.850 8.396 1.00 42.94 75 ARG A N 1
ATOM 570 C CA . ARG A 1 75 ? -28.183 -1.749 8.369 1.00 42.94 75 ARG A CA 1
ATOM 571 C C . ARG A 1 75 ? -27.782 -2.204 9.763 1.00 42.94 75 ARG A C 1
ATOM 573 O O . ARG A 1 75 ? -27.987 -1.460 10.723 1.00 42.94 75 ARG A O 1
ATOM 580 N N . LYS A 1 76 ? -27.246 -3.424 9.893 1.00 36.53 76 LYS A N 1
ATOM 581 C CA . LYS A 1 76 ? -26.266 -3.650 10.945 1.00 36.53 76 LYS A CA 1
ATOM 582 C C . LYS A 1 76 ? -25.335 -2.461 10.768 1.00 36.53 76 LYS A C 1
ATOM 584 O O . LYS A 1 76 ? -24.870 -2.230 9.650 1.00 36.53 76 LYS A O 1
ATOM 589 N N . LYS A 1 77 ? -25.186 -1.622 11.800 1.00 35.91 77 LYS A N 1
ATOM 590 C CA . LYS A 1 77 ? -23.990 -0.786 11.863 1.00 35.91 77 LYS A CA 1
ATOM 591 C C . LYS A 1 77 ? -22.891 -1.784 11.557 1.00 35.91 77 LYS A C 1
ATOM 593 O O . LYS A 1 77 ? -22.763 -2.757 12.300 1.00 35.91 77 LYS A O 1
ATOM 598 N N . GLU A 1 78 ? -22.250 -1.638 10.404 1.00 33.34 78 GLU A N 1
ATOM 599 C CA . GLU A 1 78 ? -20.997 -2.324 10.175 1.00 33.34 78 GLU A CA 1
ATOM 600 C C . GLU A 1 78 ? -20.214 -2.010 11.441 1.00 33.34 78 GLU A C 1
ATOM 602 O O . GLU A 1 78 ? -20.061 -0.833 11.797 1.00 33.34 78 GLU A O 1
ATOM 607 N N . ALA A 1 79 ? -19.908 -3.051 12.221 1.00 36.78 79 ALA A N 1
ATOM 608 C CA . ALA A 1 79 ? -18.916 -2.913 13.264 1.00 36.78 79 ALA A CA 1
ATOM 609 C C . ALA A 1 79 ? -17.754 -2.213 12.565 1.00 36.78 79 ALA A C 1
ATOM 611 O O . ALA A 1 79 ? -17.366 -2.634 11.473 1.00 36.78 79 ALA A O 1
ATOM 612 N N . ALA A 1 80 ? -17.371 -1.044 13.075 1.00 39.69 80 ALA A N 1
ATOM 613 C CA . ALA A 1 80 ? -16.317 -0.255 12.474 1.00 39.69 80 ALA A CA 1
ATOM 614 C C . ALA A 1 80 ? -15.104 -1.177 12.324 1.00 39.69 80 ALA A C 1
ATOM 616 O O . ALA A 1 80 ? -14.536 -1.529 13.342 1.00 39.69 80 ALA A O 1
ATOM 617 N N . ALA A 1 81 ? -14.812 -1.590 11.086 1.00 39.44 81 ALA A N 1
ATOM 618 C CA . ALA A 1 81 ? -13.791 -2.564 10.705 1.00 39.44 81 ALA A CA 1
ATOM 619 C C . ALA A 1 81 ? -13.823 -3.921 11.461 1.00 39.44 81 ALA A C 1
ATOM 621 O O . ALA A 1 81 ? -13.696 -3.990 12.671 1.00 39.44 81 ALA A O 1
ATOM 622 N N . GLY A 1 82 ? -13.992 -5.003 10.692 1.00 38.22 82 GLY A N 1
ATOM 623 C CA . GLY A 1 82 ? -13.446 -6.353 10.907 1.00 38.22 82 GLY A CA 1
ATOM 624 C C . GLY A 1 82 ? -13.353 -6.918 12.329 1.00 38.22 82 GLY A C 1
ATOM 625 O O . GLY A 1 82 ? -12.572 -6.458 13.150 1.00 38.22 82 GLY A O 1
ATOM 626 N N . ALA A 1 83 ? -14.006 -8.058 12.556 1.00 47.38 83 ALA A N 1
ATOM 627 C CA . ALA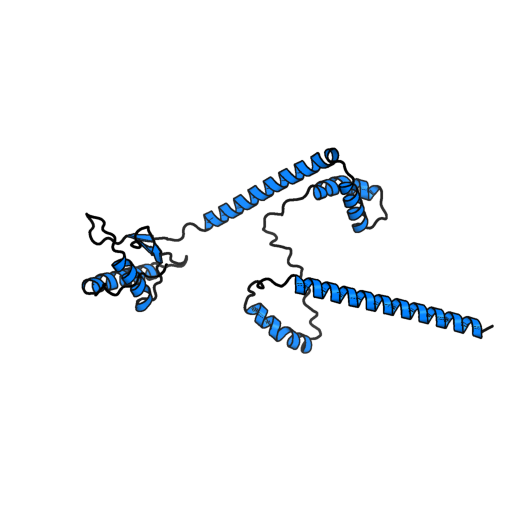 A 1 83 ? -13.705 -8.934 13.692 1.00 47.38 83 ALA A CA 1
ATOM 628 C C . ALA A 1 83 ? -12.235 -9.436 13.726 1.00 47.38 83 ALA A C 1
ATOM 630 O O . ALA A 1 83 ? -11.847 -10.060 14.707 1.00 47.38 83 ALA A O 1
ATOM 631 N N . ASP A 1 84 ? -11.439 -9.131 12.692 1.00 54.31 84 ASP A N 1
ATOM 632 C CA . ASP A 1 84 ? -10.073 -9.612 12.464 1.00 54.31 84 ASP A CA 1
ATOM 633 C C . ASP A 1 84 ? -8.988 -8.507 12.515 1.00 54.31 84 ASP A C 1
ATOM 635 O O . ASP A 1 84 ? -7.837 -8.781 12.196 1.00 54.31 84 ASP A O 1
ATOM 639 N N . GLY A 1 85 ? -9.327 -7.257 12.869 1.00 67.44 85 GLY A N 1
ATOM 640 C CA . GLY A 1 85 ? -8.375 -6.130 12.901 1.00 67.44 85 GLY A CA 1
ATOM 641 C C . GLY A 1 85 ? -7.833 -5.791 14.296 1.00 67.44 85 GLY A C 1
ATOM 642 O O . GLY A 1 85 ? -8.474 -6.075 15.311 1.00 67.44 85 GLY A O 1
ATOM 643 N N . VAL A 1 86 ? -6.675 -5.122 14.352 1.00 80.69 86 VAL A N 1
ATOM 644 C CA . VAL A 1 86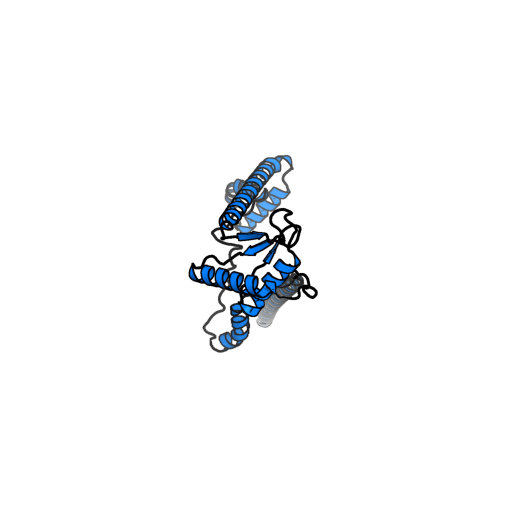 ? -6.067 -4.629 15.601 1.00 80.69 86 VAL A CA 1
ATOM 645 C C . VAL A 1 86 ? -7.021 -3.685 16.348 1.00 80.69 86 VAL A C 1
ATOM 647 O O . VAL A 1 86 ? -7.476 -2.664 15.825 1.00 80.69 86 VAL A O 1
ATOM 650 N N . ALA A 1 87 ? -7.327 -4.016 17.605 1.00 87.12 87 ALA A N 1
ATOM 651 C CA . ALA A 1 87 ? -8.236 -3.228 18.431 1.00 87.12 87 ALA A CA 1
ATOM 652 C C . ALA A 1 87 ? -7.621 -1.869 18.808 1.00 87.12 87 ALA A C 1
ATOM 654 O O . ALA A 1 87 ? -6.505 -1.806 19.334 1.00 87.12 87 ALA A O 1
ATOM 655 N N . ALA A 1 88 ? -8.392 -0.795 18.608 1.00 87.44 88 ALA A N 1
ATOM 656 C CA . ALA A 1 88 ? -7.966 0.581 18.857 1.00 87.44 88 ALA A CA 1
ATOM 657 C C . ALA A 1 88 ? -7.394 0.807 20.270 1.00 87.44 88 ALA A C 1
ATOM 659 O O . ALA A 1 88 ? -7.859 0.211 21.250 1.00 87.44 88 ALA A O 1
ATOM 660 N N . ALA A 1 89 ? -6.422 1.720 20.360 1.00 89.75 89 ALA A N 1
ATOM 661 C CA . ALA A 1 89 ? -5.831 2.153 21.621 1.00 89.75 89 ALA A CA 1
ATOM 662 C C . ALA A 1 89 ? -6.891 2.724 22.582 1.00 89.75 89 ALA A C 1
ATOM 664 O O . ALA A 1 89 ? -7.749 3.531 22.206 1.00 89.75 89 ALA A O 1
ATOM 665 N N . LYS A 1 90 ? -6.837 2.297 23.842 1.00 92.94 90 LYS A N 1
ATOM 666 C CA . LYS A 1 90 ? -7.778 2.683 24.897 1.00 92.94 90 LYS A CA 1
ATOM 667 C C . LYS A 1 90 ? -7.265 3.907 25.649 1.00 92.94 90 LYS A C 1
ATOM 669 O O . LYS A 1 90 ? -6.101 3.990 26.013 1.00 92.94 90 LYS A O 1
ATOM 674 N N . GLN A 1 91 ? -8.173 4.837 25.934 1.00 91.62 91 GLN A N 1
ATOM 675 C CA . GLN A 1 91 ? -7.876 6.071 26.668 1.00 91.62 91 GLN A CA 1
ATOM 676 C C . GLN A 1 91 ? -7.893 5.863 28.191 1.00 91.62 91 GLN A C 1
ATOM 678 O O . GLN A 1 91 ? -8.506 4.918 28.686 1.00 91.62 91 GLN A O 1
ATOM 683 N N . ALA A 1 92 ? -7.311 6.792 28.953 1.00 92.44 92 ALA A N 1
ATOM 684 C CA . ALA A 1 92 ? -7.236 6.723 30.419 1.00 92.44 92 ALA A CA 1
ATOM 685 C C . ALA A 1 92 ? -8.614 6.535 31.089 1.00 92.44 92 ALA A C 1
ATOM 687 O O . ALA A 1 92 ? -8.787 5.666 31.947 1.00 92.44 92 ALA A O 1
ATOM 688 N N . VAL A 1 93 ? -9.633 7.252 30.601 1.00 91.94 93 VAL A N 1
ATOM 689 C CA . VAL A 1 93 ? -11.033 7.148 31.057 1.00 91.94 93 VAL A CA 1
ATOM 690 C C . VAL A 1 93 ? -11.557 5.707 30.987 1.00 91.94 93 VAL A C 1
ATOM 692 O O . VAL A 1 93 ? -12.335 5.283 31.842 1.00 91.94 93 VAL A O 1
ATOM 695 N N . PHE A 1 94 ? -11.146 4.924 29.979 1.00 93.50 94 PHE A N 1
ATOM 696 C CA . PHE A 1 94 ? -11.559 3.524 29.849 1.00 93.50 94 PHE A CA 1
ATOM 697 C C . PHE A 1 94 ? -11.050 2.687 31.026 1.00 93.50 94 PHE A C 1
ATOM 699 O O . PHE A 1 94 ? -11.809 1.905 31.602 1.00 93.50 94 PHE A O 1
ATOM 706 N N . PHE A 1 95 ? -9.781 2.859 31.401 1.00 93.56 95 PHE A N 1
ATOM 707 C CA . PHE A 1 95 ? -9.180 2.126 32.511 1.00 93.56 95 PHE A CA 1
ATOM 708 C C . PHE A 1 95 ? -9.783 2.538 33.853 1.00 93.56 95 PHE A C 1
ATOM 710 O O . PHE A 1 95 ? -10.061 1.660 34.670 1.00 93.56 95 PHE A O 1
ATOM 717 N N . TYR A 1 96 ? -10.071 3.829 34.035 1.00 92.81 96 TYR A N 1
ATOM 718 C CA . TYR A 1 96 ? -10.772 4.339 35.214 1.00 92.81 96 TYR A CA 1
ATOM 719 C C . TYR A 1 96 ? -12.179 3.751 35.352 1.00 92.81 96 TYR A C 1
ATOM 721 O O . TYR A 1 96 ? -12.523 3.167 36.380 1.00 92.81 96 TYR A O 1
ATOM 729 N N . LYS A 1 97 ? -12.985 3.811 34.285 1.00 92.25 97 LYS A N 1
ATOM 730 C CA . LYS A 1 97 ? -14.319 3.194 34.266 1.00 92.25 97 LYS A CA 1
ATOM 731 C C . LYS A 1 97 ? -14.238 1.705 34.568 1.00 92.25 97 LYS A C 1
ATOM 733 O O . LYS A 1 97 ? -15.048 1.191 35.329 1.00 92.25 97 LYS A O 1
ATOM 738 N N . LYS A 1 98 ? -13.257 0.996 34.002 1.00 93.25 98 LYS A N 1
ATOM 739 C CA . LYS A 1 98 ? -13.077 -0.439 34.246 1.00 93.25 98 LYS A CA 1
ATOM 740 C C . LYS A 1 98 ? -12.792 -0.743 35.720 1.00 93.25 98 LYS A C 1
ATOM 742 O O . LYS A 1 98 ? -13.335 -1.723 36.218 1.00 93.25 98 LYS A O 1
ATOM 747 N N . SER A 1 99 ? -11.985 0.068 36.407 1.00 92.19 99 SER A N 1
ATOM 748 C CA . SER A 1 99 ? -11.708 -0.130 37.836 1.00 92.19 99 SER A CA 1
ATOM 749 C C . SER A 1 99 ? -12.871 0.279 38.737 1.00 92.19 99 SER A C 1
ATOM 751 O O . SER A 1 99 ? -13.117 -0.396 39.729 1.00 92.19 99 SER A O 1
ATOM 753 N N . GLN A 1 100 ? -13.605 1.341 38.390 1.00 89.88 100 GLN A N 1
ATOM 754 C CA . GLN A 1 100 ? -14.639 1.905 39.264 1.00 89.88 100 GLN A CA 1
ATOM 755 C C . GLN A 1 100 ? -16.043 1.347 39.035 1.00 89.88 100 GLN A C 1
ATOM 757 O O . GLN A 1 100 ? -16.900 1.472 39.904 1.00 89.88 100 GLN A O 1
ATOM 762 N N . ARG A 1 101 ? -16.299 0.684 37.902 1.00 88.69 101 ARG A N 1
ATOM 763 C CA . ARG A 1 101 ? -17.643 0.214 37.536 1.00 88.69 101 ARG A CA 1
ATOM 764 C C . ARG A 1 101 ? -18.302 -0.663 38.600 1.00 88.69 101 ARG A C 1
ATOM 766 O O . ARG A 1 101 ? -19.504 -0.529 38.786 1.00 88.69 101 ARG A O 1
ATOM 773 N N . SER A 1 102 ? -17.550 -1.544 39.267 1.00 89.19 102 SER A N 1
ATOM 774 C CA . SER A 1 102 ? -18.114 -2.414 40.314 1.00 89.19 102 SER A CA 1
ATOM 775 C C . SER A 1 102 ? -18.550 -1.599 41.529 1.00 89.19 102 SER A C 1
ATOM 777 O O . SER A 1 102 ? -19.700 -1.686 41.940 1.00 89.19 102 SER A O 1
ATOM 779 N N . ALA A 1 103 ? -17.664 -0.737 42.035 1.00 89.31 103 ALA A N 1
ATOM 780 C CA . ALA A 1 103 ? -17.940 0.101 43.199 1.00 89.31 103 ALA A CA 1
ATOM 781 C C . ALA A 1 103 ? -19.094 1.087 42.943 1.00 89.31 103 ALA A C 1
ATOM 783 O O . ALA A 1 103 ? -19.973 1.260 43.782 1.00 89.31 103 ALA A O 1
ATOM 784 N N . VAL A 1 104 ? -19.131 1.698 41.755 1.00 88.69 104 VAL A N 1
ATOM 785 C CA . VAL A 1 104 ? -20.180 2.659 41.380 1.00 88.69 104 VAL A CA 1
ATOM 786 C C . VAL A 1 104 ? -21.530 1.965 41.173 1.00 88.69 104 VAL A C 1
ATOM 788 O O . VAL A 1 104 ? -22.555 2.544 41.522 1.00 88.69 104 VAL A O 1
ATOM 791 N N . ALA A 1 105 ? -21.547 0.728 40.663 1.00 88.56 105 ALA A N 1
ATOM 792 C CA . ALA A 1 105 ? -22.772 -0.060 40.531 1.00 88.56 105 ALA A CA 1
ATOM 793 C C . ALA A 1 105 ? -23.322 -0.527 41.890 1.00 88.56 105 ALA A C 1
ATOM 795 O O . ALA A 1 105 ? -24.530 -0.489 42.098 1.00 88.56 105 ALA A O 1
ATOM 796 N N . GLU A 1 106 ? -22.455 -0.924 42.825 1.00 90.50 106 GLU A N 1
ATOM 797 C CA . GLU A 1 106 ? -22.863 -1.303 44.186 1.00 90.50 106 GLU A CA 1
ATOM 798 C C . GLU A 1 106 ? -23.413 -0.113 44.980 1.00 90.50 106 GLU A C 1
ATOM 800 O O . GLU A 1 106 ? -24.404 -0.253 45.693 1.00 90.50 106 GLU A O 1
ATOM 805 N N . ALA A 1 107 ? -22.814 1.070 44.821 1.00 89.06 107 ALA A N 1
ATOM 806 C CA . ALA A 1 107 ? -23.286 2.296 45.461 1.00 89.06 107 ALA A CA 1
ATOM 807 C C . ALA A 1 107 ? -24.585 2.850 44.843 1.00 89.06 107 ALA A C 1
ATOM 809 O O . ALA A 1 107 ? -25.281 3.630 45.489 1.00 89.06 107 ALA A O 1
ATOM 810 N N . ASN A 1 108 ? -24.918 2.459 43.606 1.00 87.38 108 ASN A N 1
ATOM 811 C CA . ASN A 1 108 ? -26.082 2.953 42.866 1.00 87.38 108 ASN A CA 1
ATOM 812 C C . ASN A 1 108 ? -26.874 1.790 42.227 1.00 87.38 108 ASN A C 1
ATOM 814 O O . ASN A 1 108 ? -26.935 1.688 40.999 1.00 87.38 108 ASN A O 1
ATOM 818 N N . PRO A 1 109 ? -27.498 0.910 43.034 1.00 87.31 109 PRO A N 1
ATOM 819 C CA . PRO A 1 109 ? -28.129 -0.317 42.543 1.00 87.31 109 PRO A CA 1
ATOM 820 C C . PRO A 1 109 ? -29.379 -0.083 41.677 1.00 87.31 109 PRO A C 1
ATOM 822 O O . PRO A 1 109 ? -29.732 -0.950 40.880 1.00 87.31 109 PRO A O 1
ATOM 825 N N . GLU A 1 110 ? -30.041 1.071 41.807 1.00 89.94 110 GLU A N 1
ATOM 826 C CA . GLU A 1 110 ? -31.226 1.431 41.007 1.00 89.94 110 GLU A CA 1
ATOM 827 C C . GLU A 1 110 ? -30.906 2.299 39.778 1.00 89.94 110 GLU A C 1
ATOM 829 O O . GLU A 1 110 ? -31.778 2.516 38.936 1.00 89.94 110 GLU A O 1
ATOM 834 N N . ALA A 1 111 ? -29.671 2.796 39.651 1.00 86.69 111 ALA A N 1
ATOM 835 C CA . ALA A 1 111 ? -29.301 3.689 38.558 1.00 86.69 111 ALA A CA 1
ATOM 836 C C . ALA A 1 111 ? -29.181 2.936 37.227 1.00 86.69 111 ALA A C 1
ATOM 838 O O . ALA A 1 111 ? -28.685 1.806 37.146 1.00 86.69 111 ALA A O 1
ATOM 839 N N . ALA A 1 112 ? -29.597 3.588 36.141 1.00 90.44 112 ALA A N 1
ATOM 840 C CA . ALA A 1 112 ? -29.498 2.990 34.819 1.00 90.44 112 ALA A CA 1
ATOM 841 C C . ALA A 1 112 ? -28.020 2.879 34.381 1.00 90.44 112 ALA A C 1
ATOM 843 O O . ALA A 1 112 ? -27.217 3.769 34.665 1.00 90.44 112 ALA A O 1
ATOM 844 N N . PRO A 1 113 ? -27.627 1.863 33.584 1.00 86.00 113 PRO A N 1
ATOM 845 C CA . PRO A 1 113 ? -26.237 1.701 33.142 1.00 86.00 113 PRO A CA 1
ATOM 846 C C . PRO A 1 113 ? -25.634 2.922 32.430 1.00 86.00 113 PRO A C 1
ATOM 848 O O . PRO A 1 113 ? -24.424 3.121 32.476 1.00 86.00 113 PRO A O 1
ATOM 851 N N . ALA A 1 114 ? -26.461 3.731 31.763 1.00 87.94 114 ALA A N 1
ATOM 852 C CA . ALA A 1 114 ? -26.025 4.969 31.120 1.00 87.94 114 ALA A CA 1
ATOM 853 C C . ALA A 1 114 ? -25.693 6.077 32.136 1.00 87.94 114 ALA A C 1
ATOM 855 O O . ALA A 1 114 ? -24.71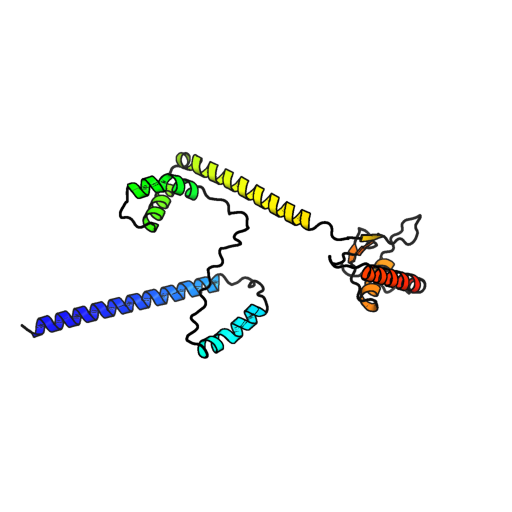9 6.802 31.941 1.00 87.94 114 ALA A O 1
ATOM 856 N N . GLU A 1 115 ? -26.455 6.171 33.227 1.00 89.31 115 GLU A N 1
ATOM 857 C CA . GLU A 1 115 ? -26.233 7.139 34.309 1.00 89.31 115 GLU A CA 1
ATOM 858 C C . GLU A 1 115 ? -24.944 6.809 35.063 1.00 89.31 115 GLU A C 1
ATOM 860 O O . GLU A 1 115 ? -24.124 7.694 35.291 1.00 89.31 115 GLU A O 1
ATOM 865 N N . LEU A 1 116 ? -24.687 5.520 35.325 1.00 87.81 116 LEU A N 1
ATOM 866 C CA . LEU A 1 116 ? -23.424 5.063 35.919 1.00 87.81 116 LEU A CA 1
ATOM 867 C C . LEU A 1 116 ? -22.211 5.495 35.078 1.00 87.81 116 LEU A C 1
ATOM 869 O O . LEU A 1 116 ? -21.185 5.905 35.617 1.00 87.81 116 LEU A O 1
ATOM 873 N N . VAL A 1 117 ? -22.309 5.412 33.745 1.00 88.69 117 VAL A N 1
ATOM 874 C CA . VAL A 1 117 ? -21.224 5.833 32.844 1.00 88.69 117 VAL A CA 1
ATOM 875 C C . VAL A 1 117 ? -20.996 7.340 32.906 1.00 88.69 117 VAL A C 1
ATOM 877 O O . VAL A 1 117 ? -19.839 7.747 32.968 1.00 88.69 117 VAL A O 1
ATOM 880 N N . GLN A 1 118 ? -22.061 8.144 32.935 1.00 89.38 118 GLN A N 1
ATOM 881 C CA . GLN A 1 118 ? -21.954 9.600 33.072 1.00 89.38 118 GLN A CA 1
ATOM 882 C C . GLN A 1 118 ? -21.336 10.002 34.413 1.00 89.38 118 GLN A C 1
ATOM 884 O O . GLN A 1 118 ? -20.436 10.838 34.440 1.00 89.38 118 GLN A O 1
ATOM 889 N N . MET A 1 119 ? -21.750 9.360 35.508 1.00 87.75 119 MET A N 1
ATOM 890 C CA . MET A 1 119 ? -21.165 9.585 36.833 1.00 87.75 119 MET A CA 1
ATOM 891 C C . MET A 1 119 ? -19.664 9.281 36.846 1.00 87.75 119 MET A C 1
ATOM 893 O O . MET A 1 119 ? -18.880 10.067 37.369 1.00 87.75 119 MET A O 1
ATOM 897 N N . MET A 1 120 ? -19.239 8.176 36.224 1.00 90.69 120 MET A N 1
ATOM 898 C CA . MET A 1 120 ? -17.816 7.836 36.113 1.00 90.69 120 MET A CA 1
ATOM 899 C C . MET A 1 120 ? -17.035 8.801 35.206 1.00 90.69 120 MET A C 1
ATOM 901 O O . MET A 1 120 ? -15.852 9.017 35.440 1.00 90.69 120 MET A O 1
ATOM 905 N N . GLU A 1 121 ? -17.647 9.368 34.163 1.00 89.81 121 GLU A N 1
ATOM 906 C CA . GLU A 1 121 ? -16.996 10.389 33.324 1.00 89.81 121 GLU A CA 1
ATOM 907 C C . GLU A 1 121 ? -16.771 11.686 34.097 1.00 89.81 121 GLU A C 1
ATOM 909 O O . GLU A 1 121 ? -15.647 12.176 34.135 1.00 89.81 121 GLU A O 1
ATOM 914 N N . GLN A 1 122 ? -17.804 12.183 34.779 1.00 90.25 122 GLN A N 1
ATOM 915 C CA . GLN A 1 122 ? -17.706 13.379 35.619 1.00 90.25 122 GLN A CA 1
ATOM 916 C C . GLN A 1 122 ? -16.700 13.190 36.755 1.00 90.25 122 GLN A C 1
ATOM 918 O O . GLN A 1 122 ? -15.897 14.078 37.029 1.00 90.25 122 GLN A O 1
ATOM 923 N N . ALA A 1 123 ? -16.702 12.011 37.385 1.00 89.75 123 ALA A N 1
ATOM 924 C CA . ALA A 1 123 ? -15.732 11.682 38.418 1.00 89.75 123 ALA A CA 1
ATOM 925 C C . ALA A 1 123 ? -14.300 11.654 37.866 1.00 89.75 123 ALA A C 1
ATOM 927 O O . ALA A 1 123 ? -13.396 12.107 38.554 1.00 89.75 123 ALA A O 1
ATOM 928 N N . PHE A 1 124 ? -14.086 11.188 36.629 1.00 91.50 124 PHE A N 1
ATOM 929 C CA . PHE A 1 124 ? -12.766 11.219 35.997 1.00 91.50 124 PHE A CA 1
ATOM 930 C C . PHE A 1 124 ? -12.297 12.641 35.662 1.00 91.50 124 PHE A C 1
ATOM 932 O O . PHE A 1 124 ? -11.124 12.956 35.840 1.00 91.50 124 PHE A O 1
ATOM 939 N N . GLU A 1 125 ? -13.197 13.502 35.183 1.00 90.94 125 GLU A N 1
ATOM 940 C CA . GLU A 1 125 ? -12.888 14.912 34.907 1.00 90.94 125 GLU A CA 1
ATOM 941 C C . GLU A 1 125 ? -12.535 15.695 36.177 1.00 90.94 125 GLU A C 1
ATOM 943 O O . GLU A 1 125 ? -11.745 16.634 36.113 1.00 90.94 125 GLU A O 1
ATOM 948 N N . ALA A 1 126 ? -13.087 15.289 37.323 1.00 92.38 126 ALA A N 1
ATOM 949 C CA . ALA A 1 126 ? -12.823 15.898 38.622 1.00 92.38 126 ALA A CA 1
ATOM 950 C C . ALA A 1 126 ? -11.535 15.399 39.311 1.00 92.38 126 ALA A C 1
ATOM 952 O O . ALA A 1 126 ? -11.148 15.980 40.324 1.00 92.38 126 ALA A O 1
ATOM 953 N N . LEU A 1 127 ? -10.883 14.343 38.803 1.00 91.69 127 LEU A N 1
ATOM 954 C CA . LEU A 1 127 ? -9.626 13.830 39.367 1.00 91.69 127 LEU A CA 1
ATOM 955 C C . LEU A 1 127 ? -8.481 14.822 39.159 1.00 91.69 127 LEU A C 1
ATOM 957 O O . LEU A 1 127 ? -8.362 15.455 38.105 1.00 91.69 127 LEU A O 1
ATOM 961 N N . SER A 1 128 ? -7.579 14.873 40.134 1.00 93.62 128 SER A N 1
ATOM 962 C CA . SER A 1 128 ? -6.294 15.550 39.980 1.00 93.62 128 SER A CA 1
ATOM 963 C C . SER A 1 128 ? -5.389 14.825 38.973 1.00 93.62 128 SER A C 1
ATOM 965 O O . SER A 1 128 ? -5.568 13.643 38.671 1.00 93.62 128 SER A O 1
ATOM 967 N N . GLU A 1 129 ? -4.387 15.530 38.450 1.00 89.56 129 GLU A N 1
ATOM 968 C CA . GLU A 1 129 ? -3.389 14.953 37.538 1.00 89.56 129 GLU A CA 1
ATOM 969 C C . GLU A 1 129 ? -2.656 13.754 38.171 1.00 89.56 129 GLU A C 1
ATOM 971 O O . GLU A 1 129 ? -2.439 12.738 37.514 1.00 89.56 129 GLU A O 1
ATOM 976 N N . GLU A 1 130 ? -2.385 13.816 39.478 1.00 91.12 130 GLU A N 1
ATOM 977 C CA . GLU A 1 130 ? -1.747 12.742 40.252 1.00 91.12 130 GLU A CA 1
ATOM 978 C C . GLU A 1 130 ? -2.614 11.475 40.320 1.00 91.12 130 GLU A C 1
ATOM 980 O O . GLU A 1 130 ? -2.119 10.358 40.164 1.00 91.12 130 GLU A O 1
ATOM 985 N N . GLU A 1 131 ? -3.927 11.630 40.497 1.00 90.62 131 GLU A N 1
ATOM 986 C CA . GLU A 1 131 ? -4.861 10.501 40.527 1.00 90.62 131 GLU A CA 1
ATOM 987 C C . GLU A 1 131 ? -5.154 9.947 39.124 1.00 90.62 131 GLU A C 1
ATOM 989 O O . GLU A 1 131 ? -5.549 8.785 38.972 1.00 90.62 131 GLU A O 1
ATOM 994 N N . ARG A 1 132 ? -4.943 10.761 38.081 1.00 91.25 132 ARG A N 1
ATOM 995 C CA . ARG A 1 132 ? -5.065 10.362 36.673 1.00 91.25 132 ARG A CA 1
ATOM 996 C C . ARG A 1 132 ? -3.830 9.650 36.142 1.00 91.25 132 ARG A C 1
ATOM 998 O O . ARG A 1 132 ? -3.985 8.758 35.304 1.00 91.25 132 ARG A O 1
ATOM 1005 N N . ALA A 1 133 ? -2.646 9.979 36.655 1.00 92.50 133 ALA A N 1
ATOM 1006 C CA . ALA A 1 133 ? -1.364 9.398 36.266 1.00 92.50 133 ALA A CA 1
ATOM 1007 C C . ALA A 1 133 ? -1.386 7.862 36.080 1.00 92.50 133 ALA A C 1
ATOM 1009 O O . ALA A 1 133 ? -1.005 7.400 35.002 1.00 92.50 133 ALA A O 1
ATOM 1010 N N . PRO A 1 134 ? -1.912 7.037 37.015 1.00 94.12 134 PRO A N 1
ATOM 1011 C CA . PRO A 1 134 ? -1.931 5.578 36.837 1.00 94.12 134 PRO A CA 1
ATOM 1012 C C . PRO A 1 134 ? -2.835 5.090 35.692 1.00 94.12 134 PRO A C 1
ATOM 1014 O O . PRO A 1 134 ? -2.697 3.956 35.224 1.00 94.12 134 PRO A O 1
ATOM 1017 N N . PHE A 1 135 ? -3.808 5.891 35.252 1.00 93.31 135 PHE A N 1
ATOM 1018 C CA . PHE A 1 135 ? -4.664 5.572 34.106 1.00 93.31 135 PHE A CA 1
ATOM 1019 C C . PHE A 1 135 ? -4.069 6.076 32.794 1.00 93.31 135 PHE A C 1
ATOM 1021 O O . PHE A 1 135 ? -4.249 5.431 31.760 1.00 93.31 135 PHE A O 1
ATOM 1028 N N . GLU A 1 136 ? -3.352 7.196 32.835 1.00 90.94 136 GLU A N 1
ATOM 1029 C CA . GLU A 1 136 ? -2.615 7.740 31.695 1.00 90.94 136 GLU A CA 1
ATOM 1030 C C . GLU A 1 136 ? -1.414 6.863 31.336 1.00 90.94 136 GLU A C 1
ATOM 1032 O O . GLU A 1 136 ? -1.222 6.571 30.159 1.00 90.94 136 GLU A O 1
ATOM 1037 N N . GLU A 1 137 ? -0.711 6.306 32.324 1.00 93.06 137 GLU A N 1
ATOM 1038 C CA . GLU A 1 137 ? 0.340 5.306 32.101 1.00 93.06 137 GLU A CA 1
ATOM 1039 C C . GLU A 1 137 ? -0.209 4.051 31.397 1.00 93.06 137 GLU A C 1
ATOM 1041 O O . GLU A 1 137 ? 0.356 3.572 30.415 1.00 93.06 137 GLU A O 1
ATOM 1046 N N . LYS A 1 138 ? -1.376 3.551 31.829 1.00 92.25 138 LYS A N 1
ATOM 1047 C CA . LYS A 1 138 ? -2.048 2.413 31.173 1.00 92.25 138 LYS A CA 1
ATOM 1048 C C . LYS A 1 138 ? -2.503 2.740 29.752 1.00 92.25 138 LYS A C 1
ATOM 1050 O O . LYS A 1 138 ? -2.459 1.869 28.886 1.00 92.25 138 LYS A O 1
ATOM 1055 N N . ALA A 1 139 ? -2.955 3.969 29.513 1.00 91.94 139 ALA A N 1
ATOM 1056 C CA . ALA A 1 139 ? -3.337 4.429 28.183 1.00 91.94 139 ALA A CA 1
ATOM 1057 C C . ALA A 1 139 ? -2.123 4.556 27.256 1.00 91.94 139 ALA A C 1
ATOM 1059 O O . ALA A 1 139 ? -2.198 4.126 26.108 1.00 91.94 139 ALA A O 1
ATOM 1060 N N . ALA A 1 140 ? -1.001 5.069 27.763 1.00 91.81 140 ALA A N 1
ATOM 1061 C CA . ALA A 1 140 ? 0.259 5.131 27.033 1.00 91.81 140 ALA A CA 1
ATOM 1062 C C . ALA A 1 140 ? 0.766 3.725 26.677 1.00 91.81 140 ALA A C 1
ATOM 1064 O O . ALA A 1 140 ? 1.104 3.470 25.526 1.00 91.81 140 ALA A O 1
ATOM 1065 N N . ALA A 1 141 ? 0.714 2.779 27.619 1.00 93.00 141 ALA A N 1
ATOM 1066 C CA . ALA A 1 141 ? 1.078 1.389 27.351 1.00 93.00 141 ALA A CA 1
ATOM 1067 C C . ALA A 1 141 ? 0.160 0.724 26.301 1.00 93.00 141 ALA A C 1
ATOM 1069 O O . ALA A 1 141 ? 0.639 -0.010 25.437 1.00 93.00 141 ALA A O 1
ATOM 1070 N N . ASP A 1 142 ? -1.157 0.982 26.333 1.00 90.62 142 ASP A N 1
ATOM 1071 C CA . ASP A 1 142 ? -2.087 0.445 25.323 1.00 90.62 142 ASP A CA 1
ATOM 1072 C C . ASP A 1 142 ? -1.912 1.109 23.949 1.00 90.62 142 ASP A C 1
ATOM 1074 O O . ASP A 1 142 ? -2.174 0.461 22.934 1.00 90.62 142 ASP A O 1
ATOM 1078 N N . LEU A 1 143 ? -1.449 2.365 23.909 1.00 89.00 143 LEU A N 1
ATOM 1079 C CA . LEU A 1 143 ? -1.045 3.041 22.678 1.00 89.00 143 LEU A CA 1
ATOM 1080 C C . LEU A 1 143 ? 0.195 2.377 22.074 1.00 89.00 143 LEU A C 1
ATOM 1082 O O . LEU A 1 143 ? 0.161 2.031 20.899 1.00 89.00 143 LEU A O 1
ATOM 1086 N N . THR A 1 144 ? 1.228 2.105 22.875 1.00 92.19 144 THR A N 1
ATOM 1087 C CA . THR A 1 144 ? 2.424 1.381 22.416 1.00 92.19 144 THR A CA 1
ATOM 1088 C C . THR A 1 144 ? 2.072 -0.005 21.879 1.00 92.19 144 THR A C 1
ATOM 1090 O O . THR A 1 144 ? 2.451 -0.337 20.761 1.00 92.19 144 THR A O 1
ATOM 1093 N N . ARG A 1 145 ? 1.256 -0.784 22.605 1.00 94.94 145 ARG A N 1
ATOM 1094 C CA . ARG A 1 145 ? 0.722 -2.069 22.117 1.00 94.94 145 ARG A CA 1
ATOM 1095 C C . ARG A 1 145 ? 0.048 -1.916 20.747 1.00 94.94 145 ARG A C 1
ATOM 1097 O O . ARG A 1 145 ? 0.302 -2.703 19.843 1.00 94.94 145 ARG A O 1
ATOM 1104 N N . TYR A 1 146 ? -0.843 -0.931 20.606 1.00 89.88 146 TYR A N 1
ATOM 1105 C CA . TYR A 1 146 ? -1.562 -0.685 19.355 1.00 89.88 146 TYR A CA 1
ATOM 1106 C C . TYR A 1 146 ? -0.608 -0.343 18.203 1.00 89.88 146 TYR A C 1
ATOM 1108 O O . TYR A 1 146 ? -0.757 -0.881 17.108 1.00 89.88 146 TYR A O 1
ATOM 1116 N N . GLU A 1 147 ? 0.377 0.522 18.446 1.00 84.94 147 GLU A N 1
ATOM 1117 C CA . GLU A 1 147 ? 1.388 0.903 17.456 1.00 84.94 147 GLU A CA 1
ATOM 1118 C C . GLU A 1 147 ? 2.226 -0.299 17.010 1.00 84.94 147 GLU A C 1
ATOM 1120 O O . GLU A 1 147 ? 2.425 -0.494 15.810 1.00 84.94 147 GLU A O 1
ATOM 1125 N N . GLU A 1 148 ? 2.660 -1.139 17.950 1.00 90.56 148 GLU A N 1
ATOM 1126 C CA . GLU A 1 148 ? 3.420 -2.359 17.666 1.00 90.56 148 GLU A CA 1
ATOM 1127 C C . GLU A 1 148 ? 2.600 -3.382 16.869 1.00 90.56 148 GLU A C 1
ATOM 1129 O O . GLU A 1 148 ? 3.094 -3.934 15.884 1.00 90.56 148 GLU A O 1
ATOM 1134 N N . GLU A 1 149 ? 1.340 -3.612 17.247 1.00 89.31 149 GLU A N 1
ATOM 1135 C CA . GLU A 1 149 ? 0.438 -4.528 16.541 1.00 89.31 149 GLU A CA 1
ATOM 1136 C C . GLU A 1 149 ? 0.155 -4.050 15.105 1.00 89.31 149 GLU A C 1
ATOM 1138 O O . GLU A 1 149 ? 0.259 -4.839 14.164 1.00 89.31 149 GLU A O 1
ATOM 1143 N N . ILE A 1 150 ? -0.119 -2.753 14.909 1.00 83.81 150 ILE A N 1
ATOM 1144 C CA . ILE A 1 150 ? -0.310 -2.164 13.573 1.00 83.81 150 ILE A CA 1
ATOM 1145 C C . ILE A 1 150 ? 0.973 -2.243 12.742 1.00 83.81 150 ILE A C 1
ATOM 1147 O O . ILE A 1 150 ? 0.920 -2.570 11.556 1.00 83.81 150 ILE A O 1
ATOM 1151 N N . ALA A 1 151 ? 2.135 -1.966 13.337 1.00 80.75 151 ALA A N 1
ATOM 1152 C CA . ALA A 1 151 ? 3.413 -2.072 12.641 1.00 80.75 151 ALA A CA 1
ATOM 1153 C C . ALA A 1 151 ? 3.713 -3.520 12.221 1.00 80.75 151 ALA A C 1
ATOM 1155 O O . ALA A 1 151 ? 4.214 -3.753 11.118 1.00 80.75 151 ALA A O 1
ATOM 1156 N N . ALA A 1 152 ? 3.380 -4.501 13.063 1.00 82.19 152 ALA A N 1
ATOM 1157 C CA . ALA A 1 152 ? 3.522 -5.917 12.748 1.00 82.19 152 ALA A CA 1
ATOM 1158 C C . ALA A 1 152 ? 2.577 -6.356 11.618 1.00 82.19 152 ALA A C 1
ATOM 1160 O O . ALA A 1 152 ? 3.015 -7.051 10.699 1.00 82.19 152 ALA A O 1
ATOM 1161 N N . GLU A 1 153 ? 1.318 -5.913 11.638 1.00 80.44 153 GLU A N 1
ATOM 1162 C CA . GLU A 1 153 ? 0.347 -6.183 10.572 1.00 80.44 153 GLU A CA 1
ATOM 1163 C C . GLU A 1 153 ? 0.788 -5.547 9.244 1.00 80.44 153 GLU A C 1
ATOM 1165 O O . GLU A 1 153 ? 0.817 -6.217 8.210 1.00 80.44 153 GLU A O 1
ATOM 1170 N N . ALA A 1 154 ? 1.241 -4.289 9.275 1.00 72.44 154 ALA A N 1
ATOM 1171 C CA . ALA A 1 154 ? 1.792 -3.605 8.108 1.00 72.44 154 ALA A CA 1
ATOM 1172 C C . ALA A 1 154 ? 3.024 -4.334 7.552 1.00 72.44 154 ALA A C 1
ATOM 1174 O O . ALA A 1 154 ? 3.136 -4.534 6.343 1.00 72.44 154 ALA A O 1
ATOM 1175 N N . LYS A 1 155 ? 3.929 -4.794 8.424 1.00 73.44 155 LYS A N 1
ATOM 1176 C CA . LYS A 1 155 ? 5.100 -5.582 8.028 1.00 73.44 155 LYS A CA 1
ATOM 1177 C C . LYS A 1 155 ? 4.708 -6.921 7.406 1.00 73.44 155 LYS A C 1
ATOM 1179 O O . LYS A 1 155 ? 5.309 -7.309 6.409 1.00 73.44 155 LYS A O 1
ATOM 1184 N N . ALA A 1 156 ? 3.720 -7.620 7.960 1.00 69.12 156 ALA A N 1
ATOM 1185 C CA . ALA A 1 156 ? 3.220 -8.875 7.402 1.00 69.12 156 ALA A CA 1
ATOM 1186 C C . ALA A 1 156 ? 2.581 -8.661 6.022 1.00 69.12 156 ALA A C 1
ATOM 1188 O O . ALA A 1 156 ? 2.828 -9.436 5.101 1.00 69.12 156 ALA A O 1
ATOM 1189 N N . LEU A 1 157 ? 1.824 -7.576 5.851 1.00 68.81 157 LEU A N 1
ATOM 1190 C CA . LEU A 1 157 ? 1.221 -7.206 4.573 1.00 68.81 157 LEU A CA 1
ATOM 1191 C C . LEU A 1 157 ? 2.278 -6.843 3.518 1.00 68.81 157 LEU A C 1
ATOM 1193 O O . LEU A 1 157 ? 2.183 -7.296 2.380 1.00 68.81 157 LEU A O 1
ATOM 1197 N N . ILE A 1 158 ? 3.318 -6.097 3.900 1.00 65.12 158 ILE A N 1
ATOM 1198 C CA . ILE A 1 158 ? 4.473 -5.808 3.034 1.00 65.12 158 ILE A CA 1
ATOM 1199 C C . ILE A 1 158 ? 5.220 -7.102 2.679 1.00 65.12 158 ILE A C 1
ATOM 1201 O O . ILE A 1 158 ? 5.552 -7.311 1.517 1.00 65.12 158 ILE A O 1
ATOM 1205 N N . ALA A 1 159 ? 5.431 -8.003 3.640 1.00 56.59 159 ALA A N 1
ATOM 1206 C CA . ALA A 1 159 ? 6.101 -9.282 3.405 1.00 56.59 159 ALA A CA 1
ATOM 1207 C C . ALA A 1 159 ? 5.305 -10.218 2.481 1.00 56.59 159 ALA A C 1
ATOM 1209 O O . ALA A 1 159 ? 5.901 -10.969 1.722 1.00 56.59 159 ALA A O 1
ATOM 1210 N N . LEU A 1 160 ? 3.970 -10.165 2.501 1.00 58.12 160 LEU A N 1
ATOM 1211 C CA . LEU A 1 160 ? 3.127 -10.885 1.538 1.00 58.12 160 LEU A CA 1
ATOM 1212 C C . LEU A 1 160 ? 3.153 -10.253 0.137 1.00 58.12 160 LEU A C 1
ATOM 1214 O O . LEU A 1 160 ? 2.807 -10.920 -0.837 1.00 58.12 160 LEU A O 1
ATOM 1218 N N . SER A 1 161 ? 3.555 -8.984 0.022 1.00 58.84 161 SER A N 1
ATOM 1219 C CA . SER A 1 161 ? 3.677 -8.280 -1.257 1.00 58.84 161 SER A CA 1
ATOM 1220 C C . SER A 1 161 ? 4.948 -8.642 -2.039 1.00 58.84 161 SER A C 1
ATOM 1222 O O . SER A 1 161 ? 5.032 -8.303 -3.220 1.00 58.84 161 SER A O 1
ATOM 1224 N N . GLU A 1 162 ? 5.911 -9.352 -1.444 1.00 53.25 162 GLU A N 1
ATOM 1225 C CA . GLU A 1 162 ? 7.078 -9.897 -2.151 1.00 53.25 162 GLU A CA 1
ATOM 1226 C C . GLU A 1 162 ? 7.153 -11.420 -1.934 1.00 53.25 162 GLU A C 1
ATOM 1228 O O . GLU A 1 162 ? 7.243 -11.857 -0.789 1.00 53.25 162 GLU A O 1
ATOM 1233 N N . PRO A 1 163 ? 7.077 -12.260 -2.992 1.00 57.47 163 PRO A N 1
ATOM 1234 C CA . PRO A 1 163 ? 7.759 -12.095 -4.272 1.00 57.47 163 PRO A CA 1
ATOM 1235 C C . PRO A 1 163 ? 6.807 -12.287 -5.469 1.00 57.47 163 PRO A C 1
ATOM 1237 O O . PRO A 1 163 ? 6.545 -13.408 -5.913 1.00 57.47 163 PRO A O 1
ATOM 1240 N N . ALA A 1 164 ? 6.320 -11.194 -6.054 1.00 60.66 164 ALA A N 1
ATOM 1241 C CA . ALA A 1 164 ? 5.925 -11.249 -7.459 1.00 60.66 164 ALA A CA 1
ATOM 1242 C C . ALA A 1 164 ? 7.206 -11.365 -8.305 1.00 60.66 164 ALA A C 1
ATOM 1244 O O . ALA A 1 164 ? 8.212 -10.732 -7.988 1.00 60.66 164 ALA A O 1
ATOM 1245 N N . LEU A 1 165 ? 7.195 -12.179 -9.364 1.00 68.88 165 LEU A N 1
ATOM 1246 C CA . LEU A 1 165 ? 8.302 -12.296 -10.320 1.00 68.88 165 LEU A CA 1
ATOM 1247 C C . LEU A 1 165 ? 8.567 -10.929 -10.979 1.00 68.88 165 LEU A C 1
ATOM 1249 O O . LEU A 1 165 ? 7.983 -10.622 -12.006 1.00 68.88 165 LEU A O 1
ATOM 1253 N N . ALA A 1 166 ? 9.421 -10.091 -10.399 1.00 78.31 166 ALA A N 1
ATOM 1254 C CA . ALA A 1 166 ? 9.818 -8.818 -10.988 1.00 78.31 166 ALA A CA 1
ATOM 1255 C C . ALA A 1 166 ? 11.169 -8.984 -11.691 1.00 78.31 166 ALA A C 1
ATOM 1257 O O . ALA A 1 166 ? 12.167 -9.322 -11.055 1.00 78.31 166 ALA A O 1
ATOM 1258 N N . VAL A 1 167 ? 11.206 -8.756 -13.004 1.00 86.81 167 VAL A N 1
ATOM 1259 C CA . VAL A 1 167 ? 12.433 -8.850 -13.808 1.00 86.81 167 VAL A CA 1
ATOM 1260 C C . VAL A 1 167 ? 12.732 -7.491 -14.423 1.00 86.81 167 VAL A C 1
ATOM 1262 O O . VAL A 1 167 ? 11.886 -6.932 -15.115 1.00 86.81 167 VAL A O 1
ATOM 1265 N N . GLY A 1 168 ? 13.935 -6.972 -14.179 1.00 89.94 168 GLY A N 1
ATOM 1266 C CA . GLY A 1 168 ? 14.481 -5.804 -14.868 1.00 89.94 168 GLY A CA 1
ATOM 1267 C C . GLY A 1 168 ? 15.522 -6.231 -15.901 1.00 89.94 168 GLY A C 1
ATOM 1268 O O . GLY A 1 168 ? 16.440 -6.981 -15.573 1.00 89.94 168 GLY A O 1
ATOM 1269 N N . VAL A 1 169 ? 15.385 -5.763 -17.141 1.00 90.44 169 VAL A N 1
ATOM 1270 C CA . VAL A 1 169 ? 16.325 -6.019 -18.241 1.00 90.44 169 VAL A CA 1
ATOM 1271 C C . VAL A 1 169 ? 16.968 -4.700 -18.653 1.00 90.44 169 VAL A C 1
ATOM 1273 O O . VAL A 1 169 ? 16.306 -3.838 -19.225 1.00 90.44 169 VAL A O 1
ATOM 1276 N N . GLU A 1 170 ? 18.254 -4.538 -18.346 1.00 92.56 170 GLU A N 1
ATOM 1277 C CA . GLU A 1 170 ? 19.043 -3.364 -18.733 1.00 92.56 170 GLU A CA 1
ATOM 1278 C C . GLU A 1 170 ? 19.467 -3.469 -20.204 1.00 92.56 170 GLU A C 1
ATOM 1280 O O . GLU A 1 170 ? 20.140 -4.425 -20.602 1.00 92.56 170 GLU A O 1
ATOM 1285 N N . PHE A 1 171 ? 19.106 -2.469 -21.007 1.00 90.25 171 PHE A N 1
ATOM 1286 C CA . PHE A 1 171 ? 19.551 -2.343 -22.389 1.00 90.25 171 PHE A CA 1
ATOM 1287 C C . PHE A 1 171 ? 20.698 -1.341 -22.487 1.00 90.25 171 PHE A C 1
ATOM 1289 O O . PHE A 1 171 ? 20.618 -0.196 -22.032 1.00 90.25 171 PHE A O 1
ATOM 1296 N N . VAL A 1 172 ? 21.777 -1.788 -23.119 1.00 92.12 172 VAL A N 1
ATOM 1297 C CA . VAL A 1 172 ? 22.962 -0.985 -23.419 1.00 92.12 172 VAL A CA 1
ATOM 1298 C C . VAL A 1 172 ? 23.305 -1.141 -24.893 1.00 92.12 172 VAL A C 1
ATOM 1300 O O . VAL A 1 172 ? 23.135 -2.224 -25.458 1.00 92.12 172 VAL A O 1
ATOM 1303 N N . ARG A 1 173 ? 23.789 -0.069 -25.522 1.00 86.25 173 ARG A N 1
ATOM 1304 C CA . ARG A 1 173 ? 24.163 -0.074 -26.948 1.00 86.25 173 ARG A CA 1
ATOM 1305 C C . ARG A 1 173 ? 25.403 -0.911 -27.199 1.00 86.25 173 ARG A C 1
ATOM 1307 O O . ARG A 1 173 ? 25.490 -1.648 -28.178 1.00 86.25 173 ARG A O 1
ATOM 1314 N N . GLU A 1 174 ? 26.344 -0.832 -26.267 1.00 86.94 174 GLU A N 1
ATOM 1315 C CA . GLU A 1 174 ? 27.583 -1.581 -26.307 1.00 86.94 174 GLU A CA 1
ATOM 1316 C C . GLU A 1 174 ? 27.893 -2.166 -24.929 1.00 86.94 174 GLU A C 1
ATOM 1318 O O . GLU A 1 174 ? 27.856 -1.498 -23.896 1.00 86.94 174 GLU A O 1
ATOM 1323 N N . ARG A 1 175 ? 28.239 -3.455 -24.922 1.00 84.69 175 ARG A N 1
ATOM 1324 C CA . ARG A 1 175 ? 28.488 -4.208 -23.690 1.00 84.69 175 ARG A CA 1
ATOM 1325 C C . ARG A 1 175 ? 29.737 -3.735 -22.937 1.00 84.69 175 ARG A C 1
ATOM 1327 O O . ARG A 1 175 ? 29.783 -3.871 -21.720 1.00 84.69 175 ARG A O 1
ATOM 1334 N N . ALA A 1 176 ? 30.742 -3.229 -23.652 1.00 88.81 176 ALA A N 1
ATOM 1335 C CA . ALA A 1 176 ? 32.001 -2.775 -23.068 1.00 88.81 176 ALA A CA 1
ATOM 1336 C C . ALA A 1 176 ? 31.863 -1.408 -22.379 1.00 88.81 176 ALA A C 1
ATOM 1338 O O . ALA A 1 176 ? 32.258 -1.271 -21.224 1.00 88.81 176 ALA A O 1
ATOM 1339 N N . SER A 1 177 ? 31.275 -0.422 -23.062 1.00 89.88 177 SER A N 1
ATOM 1340 C CA . SER A 1 177 ? 31.081 0.937 -22.537 1.00 89.88 177 SER A CA 1
ATOM 1341 C C . SER A 1 177 ? 29.869 1.075 -21.614 1.00 89.88 177 SER A C 1
ATOM 1343 O O . SER A 1 177 ? 29.824 2.010 -20.819 1.00 89.88 177 SER A O 1
ATOM 1345 N N . ARG A 1 178 ? 28.905 0.142 -21.689 1.00 89.06 178 ARG A N 1
ATOM 1346 C CA . ARG A 1 178 ? 27.608 0.205 -20.991 1.00 89.06 178 ARG A CA 1
ATOM 1347 C C . ARG A 1 178 ? 26.835 1.493 -21.290 1.00 89.06 178 ARG A C 1
ATOM 1349 O O . ARG A 1 178 ? 26.106 1.987 -20.436 1.00 89.06 178 ARG A O 1
ATOM 1356 N N . GLU A 1 179 ? 26.987 2.031 -22.499 1.00 90.75 179 GLU A N 1
ATOM 1357 C CA . GLU A 1 179 ? 26.226 3.204 -22.928 1.00 90.75 179 GLU A CA 1
ATOM 1358 C C . GLU A 1 179 ? 24.711 2.907 -22.857 1.00 90.75 179 GLU A C 1
ATOM 1360 O O . GLU A 1 179 ? 24.263 1.942 -23.493 1.00 90.75 179 GLU A O 1
ATOM 1365 N N . PRO A 1 180 ? 23.917 3.690 -22.098 1.00 91.75 180 PRO A N 1
ATOM 1366 C CA . PRO A 1 180 ? 22.488 3.440 -21.927 1.00 91.75 180 PRO A CA 1
ATOM 1367 C C . PRO A 1 180 ? 21.708 3.521 -23.243 1.00 91.75 180 PRO A C 1
ATOM 1369 O O . PRO A 1 180 ? 21.833 4.485 -23.996 1.00 91.75 180 PRO A O 1
ATOM 1372 N N . ALA A 1 181 ? 20.848 2.534 -23.495 1.00 90.19 181 ALA A N 1
ATOM 1373 C CA . ALA A 1 181 ? 20.011 2.469 -24.693 1.00 90.19 181 ALA A CA 1
ATOM 1374 C C . ALA A 1 181 ? 18.578 2.969 -24.414 1.00 90.19 181 ALA A C 1
ATOM 1376 O O . ALA A 1 181 ? 17.604 2.237 -24.569 1.00 90.19 181 ALA A O 1
ATOM 1377 N N . ALA A 1 182 ? 18.440 4.203 -23.920 1.00 90.44 182 ALA A N 1
ATOM 1378 C CA . ALA A 1 182 ? 17.159 4.738 -23.437 1.00 90.44 182 ALA A CA 1
ATOM 1379 C C . ALA A 1 182 ? 16.086 4.864 -24.538 1.00 90.44 182 ALA A C 1
ATOM 1381 O O . ALA A 1 182 ? 14.914 4.530 -24.333 1.00 90.44 182 ALA A O 1
ATOM 1382 N N . ALA A 1 183 ? 16.485 5.322 -25.731 1.00 89.50 183 ALA A N 1
ATOM 1383 C CA . ALA A 1 183 ? 15.579 5.470 -26.871 1.00 89.50 183 ALA A CA 1
ATOM 1384 C C . ALA A 1 183 ? 15.103 4.100 -27.377 1.00 89.50 183 ALA A C 1
ATOM 1386 O O . ALA A 1 183 ? 13.923 3.907 -27.660 1.00 89.50 183 ALA A O 1
ATOM 1387 N N . GLU A 1 184 ? 16.012 3.130 -27.422 1.00 91.19 184 GLU A N 1
ATOM 1388 C CA . GLU A 1 184 ? 15.756 1.741 -27.785 1.00 91.19 184 GLU A CA 1
ATOM 1389 C C . GLU A 1 184 ? 14.789 1.081 -26.795 1.00 91.19 184 GLU A C 1
ATOM 1391 O O . GLU A 1 184 ? 13.828 0.433 -27.211 1.00 91.19 184 GLU A O 1
ATOM 1396 N N . THR A 1 185 ? 14.992 1.294 -25.492 1.00 92.25 185 THR A N 1
ATOM 1397 C CA . THR A 1 185 ? 14.104 0.793 -24.434 1.00 92.25 185 THR A CA 1
ATOM 1398 C C . THR A 1 185 ? 12.714 1.420 -24.519 1.00 92.25 185 THR A C 1
ATOM 1400 O O . THR A 1 185 ? 11.716 0.703 -24.434 1.00 92.25 185 THR A O 1
ATOM 1403 N N . SER A 1 186 ? 12.628 2.734 -24.757 1.00 91.69 186 SER A N 1
ATOM 1404 C CA . SER A 1 186 ? 11.354 3.446 -24.958 1.00 91.69 186 SER A CA 1
ATOM 1405 C C . SER A 1 186 ? 10.592 2.948 -26.182 1.00 91.69 186 SER A C 1
ATOM 1407 O O . SER A 1 186 ? 9.387 2.684 -26.113 1.00 91.69 186 SER A O 1
ATOM 1409 N N . TRP A 1 187 ? 11.302 2.762 -27.293 1.00 91.44 187 TRP A N 1
ATOM 1410 C CA . TRP A 1 187 ? 10.734 2.196 -28.508 1.00 91.44 187 TRP A CA 1
ATOM 1411 C C . TRP A 1 187 ? 10.213 0.783 -28.250 1.00 91.44 187 TRP A C 1
ATOM 1413 O O . TRP A 1 187 ? 9.052 0.497 -28.527 1.00 91.44 187 TRP A O 1
ATOM 1423 N N . LEU A 1 188 ? 11.030 -0.080 -27.641 1.00 92.62 188 LEU A N 1
ATOM 1424 C CA . LEU A 1 188 ? 10.671 -1.468 -27.364 1.00 92.62 188 LEU A CA 1
ATOM 1425 C C . LEU A 1 188 ? 9.442 -1.568 -26.455 1.00 92.62 188 LEU A C 1
ATOM 1427 O O . LEU A 1 188 ? 8.520 -2.321 -26.760 1.00 92.62 188 LEU A O 1
ATOM 1431 N N . CYS A 1 189 ? 9.395 -0.775 -25.383 1.00 92.94 189 CYS A N 1
ATOM 1432 C CA . CYS A 1 189 ? 8.252 -0.709 -24.473 1.00 92.94 189 CYS A CA 1
ATOM 1433 C C . CYS A 1 189 ? 6.957 -0.335 -25.217 1.00 92.94 189 CYS A C 1
ATOM 1435 O O . CYS A 1 189 ? 5.926 -0.994 -25.059 1.00 92.94 189 CYS A O 1
ATOM 1437 N N . SER A 1 190 ? 7.029 0.664 -26.102 1.00 92.38 190 SER A N 1
ATOM 1438 C CA . SER A 1 190 ? 5.893 1.087 -26.928 1.00 92.38 190 SER A CA 1
ATOM 1439 C C . SER A 1 190 ? 5.443 -0.015 -27.894 1.00 92.38 190 SER A C 1
ATOM 1441 O O . SER A 1 190 ? 4.253 -0.308 -27.989 1.00 92.38 190 SER A O 1
ATOM 1443 N N . ARG A 1 191 ? 6.380 -0.700 -28.561 1.00 92.81 191 ARG A N 1
ATOM 1444 C CA . ARG A 1 191 ? 6.063 -1.792 -29.498 1.00 92.81 191 ARG A CA 1
ATOM 1445 C C . ARG A 1 191 ? 5.444 -3.006 -28.812 1.00 92.81 191 ARG A C 1
ATOM 1447 O O . ARG A 1 191 ? 4.478 -3.568 -29.326 1.00 92.81 191 ARG A O 1
ATOM 1454 N N . LEU A 1 192 ? 5.945 -3.392 -27.638 1.00 93.44 192 LEU A N 1
ATOM 1455 C CA . LEU A 1 192 ? 5.359 -4.482 -26.850 1.00 93.44 192 LEU A CA 1
ATOM 1456 C C . LEU A 1 192 ? 3.888 -4.199 -26.512 1.00 93.44 192 LEU A C 1
ATOM 1458 O O . LEU A 1 192 ? 3.044 -5.087 -26.645 1.00 93.44 192 LEU A O 1
ATOM 1462 N N . LYS A 1 193 ? 3.554 -2.952 -26.171 1.00 93.06 193 LYS A N 1
ATOM 1463 C CA . LYS A 1 193 ? 2.172 -2.522 -25.930 1.00 93.06 193 LYS A CA 1
ATOM 1464 C C . LYS A 1 193 ? 1.332 -2.507 -27.214 1.00 93.06 193 LYS A C 1
ATOM 1466 O O . LYS A 1 193 ? 0.231 -3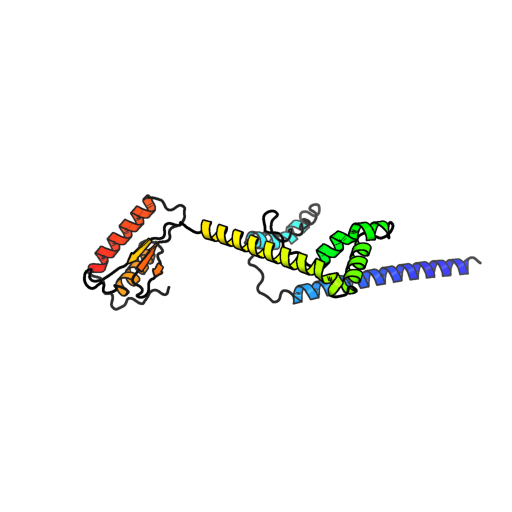.072 -27.248 1.00 93.06 193 LYS A O 1
ATOM 1471 N N . ASP A 1 194 ? 1.828 -1.849 -28.256 1.00 93.25 194 ASP A N 1
ATOM 1472 C CA . ASP A 1 194 ? 1.035 -1.501 -29.438 1.00 93.25 194 ASP A CA 1
ATOM 1473 C C . ASP A 1 194 ? 0.882 -2.656 -30.436 1.00 93.25 194 ASP A C 1
ATOM 1475 O O . ASP A 1 194 ? -0.156 -2.746 -31.091 1.00 93.25 194 ASP A O 1
ATOM 1479 N N . GLU A 1 195 ? 1.838 -3.580 -30.503 1.00 93.56 195 GLU A N 1
ATOM 1480 C CA . GLU A 1 195 ? 1.778 -4.739 -31.407 1.00 93.56 195 GLU A CA 1
ATOM 1481 C C . GLU A 1 195 ? 1.428 -6.032 -30.674 1.00 93.56 195 GLU A C 1
ATOM 1483 O O . GLU A 1 195 ? 0.632 -6.831 -31.163 1.00 93.56 195 GLU A O 1
ATOM 1488 N N . HIS A 1 196 ? 1.977 -6.227 -29.471 1.00 93.75 196 HIS A N 1
ATOM 1489 C CA . HIS A 1 196 ? 1.870 -7.502 -28.749 1.00 93.75 196 HIS A CA 1
ATOM 1490 C C . HIS A 1 196 ? 0.876 -7.465 -27.586 1.00 93.75 196 HIS A C 1
ATOM 1492 O O . HIS A 1 196 ? 0.590 -8.506 -27.002 1.00 93.75 196 HIS A O 1
ATOM 1498 N N . ARG A 1 197 ? 0.316 -6.289 -27.252 1.00 94.69 197 ARG A N 1
ATOM 1499 C CA . ARG A 1 197 ? -0.587 -6.077 -26.097 1.00 94.69 197 ARG A CA 1
ATOM 1500 C C . ARG A 1 197 ? 0.046 -6.467 -24.755 1.00 94.69 197 ARG A C 1
ATOM 1502 O O . ARG A 1 197 ? -0.658 -6.775 -23.796 1.00 94.69 197 ARG A O 1
ATOM 1509 N N . ILE A 1 198 ? 1.372 -6.410 -24.680 1.00 94.12 198 ILE A N 1
ATOM 1510 C CA . ILE A 1 198 ? 2.157 -6.691 -23.483 1.00 94.12 198 ILE A CA 1
ATOM 1511 C C . ILE A 1 198 ? 2.512 -5.362 -22.823 1.00 94.12 198 ILE A C 1
ATOM 1513 O O . ILE A 1 198 ? 3.134 -4.499 -23.436 1.00 94.12 198 ILE A O 1
ATOM 1517 N N . LEU A 1 199 ? 2.123 -5.201 -21.560 1.00 92.88 199 LEU A N 1
ATOM 1518 C CA . LEU A 1 199 ? 2.442 -4.009 -20.782 1.00 92.88 199 LEU A CA 1
ATOM 1519 C C . LEU A 1 199 ? 3.710 -4.237 -19.959 1.00 92.88 199 LEU A C 1
ATOM 1521 O O . LEU A 1 199 ? 3.775 -5.139 -19.125 1.00 92.88 199 LEU A O 1
ATOM 1525 N N . THR A 1 200 ? 4.695 -3.380 -20.187 1.00 92.25 200 THR A N 1
ATOM 1526 C CA . THR A 1 200 ? 5.948 -3.282 -19.432 1.00 92.25 200 THR A CA 1
ATOM 1527 C C . THR A 1 200 ? 6.142 -1.842 -18.972 1.00 92.25 200 THR A C 1
ATOM 1529 O O . THR A 1 200 ? 5.514 -0.932 -19.512 1.00 92.25 200 THR A O 1
ATOM 1532 N N . SER A 1 201 ? 7.011 -1.622 -17.989 1.00 91.94 201 SER A N 1
ATOM 1533 C CA . SER A 1 201 ? 7.420 -0.277 -17.571 1.00 91.94 201 SER A CA 1
ATOM 1534 C C . SER A 1 201 ? 8.901 -0.051 -17.850 1.00 91.94 201 SER A C 1
ATOM 1536 O O . SER A 1 201 ? 9.647 -1.000 -18.086 1.00 91.94 201 SER A O 1
ATOM 1538 N N . ILE A 1 202 ? 9.322 1.207 -17.815 1.00 92.44 202 ILE A N 1
ATOM 1539 C CA . ILE A 1 202 ? 10.731 1.596 -17.884 1.00 92.44 202 ILE A CA 1
ATOM 1540 C C . ILE A 1 202 ? 11.139 2.091 -16.498 1.00 92.44 202 ILE A C 1
ATOM 1542 O O . ILE A 1 202 ? 10.314 2.649 -15.780 1.00 92.44 202 ILE A O 1
ATOM 1546 N N . ASP A 1 203 ? 12.369 1.812 -16.094 1.00 90.31 203 ASP A N 1
ATOM 1547 C CA . ASP A 1 203 ? 12.916 2.190 -14.793 1.00 90.31 203 ASP A CA 1
ATOM 1548 C C . ASP A 1 203 ? 14.434 2.438 -14.911 1.00 90.31 203 ASP A C 1
ATOM 1550 O O . ASP A 1 203 ? 15.041 2.287 -15.981 1.00 90.31 203 ASP A O 1
ATOM 1554 N N . GLY A 1 204 ? 15.059 2.776 -13.787 1.00 85.44 204 GLY A N 1
ATOM 1555 C CA . GLY A 1 204 ? 16.487 3.028 -13.664 1.00 85.44 204 GLY A CA 1
ATOM 1556 C C . GLY A 1 204 ? 16.882 4.479 -13.967 1.00 85.44 204 GLY A C 1
ATOM 1557 O O . GLY A 1 204 ? 16.149 5.220 -14.613 1.00 85.44 204 GLY A O 1
ATOM 1558 N N . PRO A 1 205 ? 18.076 4.909 -13.526 1.00 86.62 205 PRO A N 1
ATOM 1559 C CA . PRO A 1 205 ? 18.516 6.309 -13.593 1.00 86.62 205 PRO A CA 1
ATOM 1560 C C . PRO A 1 205 ? 18.750 6.847 -15.015 1.00 86.62 205 PRO A C 1
ATOM 1562 O O . PRO A 1 205 ? 19.000 8.039 -15.184 1.00 86.62 205 PRO A O 1
ATOM 1565 N N . HIS A 1 206 ? 18.731 5.974 -16.023 1.00 89.25 206 HIS A N 1
ATOM 1566 C CA . HIS A 1 206 ? 18.981 6.316 -17.423 1.00 89.25 206 HIS A CA 1
ATOM 1567 C C . HIS A 1 206 ? 17.845 5.868 -18.350 1.00 89.25 206 HIS A C 1
ATOM 1569 O O . HIS A 1 206 ? 18.060 5.792 -19.557 1.00 89.25 206 HIS A O 1
ATOM 1575 N N . ASP A 1 207 ? 16.677 5.515 -17.799 1.00 90.81 207 ASP A N 1
ATOM 1576 C CA . ASP A 1 207 ? 15.497 5.069 -18.555 1.00 90.81 207 ASP A CA 1
ATOM 1577 C C . ASP A 1 207 ? 15.790 3.911 -19.532 1.00 90.81 207 ASP A C 1
ATOM 1579 O O . ASP A 1 207 ? 15.192 3.783 -20.602 1.00 90.81 207 ASP A O 1
ATOM 1583 N N . ASN A 1 208 ? 16.754 3.056 -19.179 1.00 91.69 208 ASN A N 1
ATOM 1584 C CA . ASN A 1 208 ? 17.236 1.966 -20.022 1.00 91.69 208 ASN A CA 1
ATOM 1585 C C . ASN A 1 208 ? 16.933 0.573 -19.451 1.00 91.69 208 ASN A C 1
ATOM 1587 O O . ASN A 1 208 ? 17.391 -0.419 -20.019 1.00 91.69 208 ASN A O 1
ATOM 1591 N N . VAL A 1 209 ? 16.168 0.476 -18.359 1.00 92.44 209 VAL A N 1
ATOM 1592 C CA . VAL A 1 209 ? 15.762 -0.805 -17.768 1.00 92.44 209 VAL A CA 1
ATOM 1593 C C . VAL A 1 209 ? 14.300 -1.079 -18.092 1.00 92.44 209 VAL A C 1
ATOM 1595 O O . VAL A 1 209 ? 13.413 -0.359 -17.646 1.00 92.44 209 VAL A O 1
ATOM 1598 N N . LEU A 1 210 ? 14.033 -2.150 -18.838 1.00 93.00 210 LEU A N 1
ATOM 1599 C CA . LEU A 1 210 ? 12.677 -2.640 -19.073 1.00 93.00 210 LEU A CA 1
ATOM 1600 C C . LEU A 1 210 ? 12.250 -3.531 -17.906 1.00 93.00 210 LEU A C 1
ATOM 1602 O O . LEU A 1 210 ? 12.895 -4.540 -17.622 1.00 93.00 210 LEU A O 1
ATOM 1606 N N . VAL A 1 211 ? 11.156 -3.179 -17.243 1.00 92.44 211 VAL A N 1
ATOM 1607 C CA . VAL A 1 211 ? 10.651 -3.878 -16.062 1.00 92.44 211 VAL A CA 1
ATOM 1608 C C . VAL A 1 211 ? 9.386 -4.661 -16.399 1.00 92.44 211 VAL A C 1
ATOM 1610 O O . VAL A 1 211 ? 8.413 -4.138 -16.948 1.00 92.44 211 VAL A O 1
ATOM 1613 N N . ILE A 1 212 ? 9.405 -5.938 -16.027 1.00 90.81 212 ILE A N 1
ATOM 1614 C CA . ILE A 1 212 ? 8.341 -6.916 -16.229 1.00 90.81 212 ILE A CA 1
ATOM 1615 C C . ILE A 1 212 ? 7.815 -7.308 -14.846 1.00 90.81 212 ILE A C 1
ATOM 1617 O O . ILE A 1 212 ? 8.564 -7.826 -14.017 1.00 90.81 212 ILE A O 1
ATOM 1621 N N . LYS A 1 213 ? 6.526 -7.051 -14.601 1.00 89.12 213 LYS A N 1
ATOM 1622 C CA . LYS A 1 213 ? 5.812 -7.370 -13.352 1.00 89.12 213 LYS A CA 1
ATOM 1623 C C . LYS A 1 213 ? 4.510 -8.105 -13.702 1.00 89.12 213 LYS A C 1
ATOM 1625 O O . LYS A 1 213 ? 3.461 -7.470 -13.808 1.00 89.12 213 LYS A O 1
ATOM 1630 N N . PRO A 1 214 ? 4.571 -9.416 -13.976 1.00 87.12 214 PRO A N 1
ATOM 1631 C CA . PRO A 1 214 ? 3.419 -10.180 -14.402 1.00 87.12 214 PRO A CA 1
ATOM 1632 C C . PRO A 1 214 ? 2.506 -10.535 -13.207 1.00 87.12 214 PRO A C 1
ATOM 1634 O O . PRO A 1 214 ? 2.957 -10.543 -12.058 1.00 87.12 214 PRO A O 1
ATOM 1637 N N . PRO A 1 215 ? 1.217 -10.836 -13.447 1.00 85.56 215 PRO A N 1
ATOM 1638 C CA . PRO A 1 215 ? 0.296 -11.267 -12.395 1.00 85.56 215 PRO A CA 1
ATOM 1639 C C . PRO A 1 215 ? 0.681 -12.642 -11.823 1.00 85.56 215 PRO A C 1
ATOM 1641 O O . PRO A 1 215 ? 1.375 -13.422 -12.468 1.00 85.56 215 PRO A O 1
ATOM 1644 N N . LEU A 1 216 ? 0.164 -12.997 -10.640 1.00 82.50 216 LEU A N 1
ATOM 1645 C CA . LEU A 1 216 ? 0.472 -14.281 -9.979 1.00 82.50 216 LEU A CA 1
ATOM 1646 C C . LEU A 1 216 ? 0.112 -15.527 -10.811 1.00 82.50 216 LEU A C 1
ATOM 1648 O O . LEU A 1 216 ? 0.696 -16.586 -10.613 1.00 82.50 216 LEU A O 1
ATOM 1652 N N . CYS A 1 217 ? -0.844 -15.417 -11.737 1.00 85.38 217 CYS A N 1
ATOM 1653 C CA . CYS A 1 217 ? -1.250 -16.498 -12.638 1.00 85.38 217 CYS A CA 1
ATOM 1654 C C . CYS A 1 217 ? -0.415 -16.592 -13.928 1.00 85.38 217 CYS A C 1
ATOM 1656 O O . CYS A 1 217 ? -0.798 -17.329 -14.835 1.00 85.38 217 CYS A O 1
ATOM 1658 N N . PHE A 1 218 ? 0.698 -15.860 -14.028 1.00 86.94 218 PHE A N 1
ATOM 1659 C CA . PHE A 1 218 ? 1.563 -15.860 -15.204 1.00 86.94 218 PHE A CA 1
ATOM 1660 C C . PHE A 1 218 ? 2.139 -17.246 -15.481 1.00 86.94 218 PHE A C 1
ATOM 1662 O O . PHE A 1 218 ? 2.878 -17.818 -14.676 1.00 86.94 218 PHE A O 1
ATOM 1669 N N . SER A 1 219 ? 1.774 -17.796 -16.634 1.00 90.94 219 SER A N 1
ATOM 1670 C CA . SER A 1 219 ? 2.123 -19.151 -17.023 1.00 90.94 219 SER A CA 1
ATOM 1671 C C . SER A 1 219 ? 3.412 -19.194 -17.842 1.00 90.94 219 SER A C 1
ATOM 1673 O O . SER A 1 219 ? 3.896 -18.195 -18.377 1.00 90.94 219 SER A O 1
ATOM 1675 N N . ARG A 1 220 ? 3.951 -20.402 -18.024 1.00 92.06 220 ARG A N 1
ATOM 1676 C CA . ARG A 1 220 ? 5.064 -20.629 -18.952 1.00 92.06 220 ARG A CA 1
ATOM 1677 C C . ARG A 1 220 ? 4.722 -20.217 -20.390 1.00 92.06 220 ARG A C 1
ATOM 1679 O O . ARG A 1 220 ? 5.596 -19.714 -21.086 1.00 92.06 220 ARG A O 1
ATOM 1686 N N . SER A 1 221 ? 3.475 -20.407 -20.827 1.00 94.69 221 SER A N 1
ATOM 1687 C CA . SER A 1 221 ? 3.063 -20.007 -22.178 1.00 94.69 221 SER A CA 1
ATOM 1688 C C . SER A 1 221 ? 3.094 -18.486 -22.345 1.00 94.69 221 SER A C 1
ATOM 1690 O O . SER A 1 221 ? 3.534 -18.002 -23.385 1.00 94.69 221 SER A O 1
ATOM 1692 N N . ASP A 1 222 ? 2.711 -17.731 -21.312 1.00 93.75 222 ASP A N 1
ATOM 1693 C CA . ASP A 1 222 ? 2.789 -16.265 -21.326 1.00 93.75 222 ASP A CA 1
ATOM 1694 C C . ASP A 1 222 ? 4.250 -15.790 -21.379 1.00 93.75 222 ASP A C 1
ATOM 1696 O O . ASP A 1 222 ? 4.585 -14.857 -22.109 1.00 93.75 222 ASP A O 1
ATOM 1700 N N . ALA A 1 223 ? 5.152 -16.482 -20.672 1.00 91.50 223 ALA A N 1
ATOM 1701 C CA . ALA A 1 223 ? 6.590 -16.231 -20.752 1.00 91.50 223 ALA A CA 1
ATOM 1702 C C . ALA A 1 223 ? 7.148 -16.482 -22.163 1.00 91.50 223 ALA A C 1
ATOM 1704 O O . ALA A 1 223 ? 7.943 -15.690 -22.668 1.00 91.50 223 ALA A O 1
ATOM 1705 N N . GLU A 1 224 ? 6.722 -17.562 -22.819 1.00 94.38 224 GLU A N 1
ATOM 1706 C CA . GLU A 1 224 ? 7.125 -17.882 -24.192 1.00 94.38 224 GLU A CA 1
ATOM 1707 C C . GLU A 1 224 ? 6.612 -16.829 -25.190 1.00 94.38 224 GLU A C 1
ATOM 1709 O O . GLU A 1 224 ? 7.371 -16.410 -26.067 1.00 94.38 224 GLU A O 1
ATOM 1714 N N . GLN A 1 225 ? 5.381 -16.331 -25.013 1.00 94.44 225 GLN A N 1
ATOM 1715 C CA . GLN A 1 225 ? 4.830 -15.219 -25.801 1.00 94.44 225 GLN A CA 1
ATOM 1716 C C . GLN A 1 225 ? 5.639 -13.929 -25.609 1.00 94.44 225 GLN A C 1
ATOM 1718 O O . GLN A 1 225 ? 6.017 -13.292 -26.592 1.00 94.44 225 GLN A O 1
ATOM 1723 N N . LEU A 1 226 ? 5.979 -13.580 -24.364 1.00 93.69 226 LEU A N 1
ATOM 1724 C CA . LEU A 1 226 ? 6.805 -12.413 -24.050 1.00 93.69 226 LEU A CA 1
ATOM 1725 C C . LEU A 1 226 ? 8.194 -12.498 -24.695 1.00 93.69 226 LEU A C 1
ATOM 1727 O O . LEU A 1 226 ? 8.650 -11.544 -25.323 1.00 93.69 226 LEU A O 1
ATOM 1731 N N . VAL A 1 227 ? 8.866 -13.644 -24.572 1.00 93.88 227 VAL A N 1
ATOM 1732 C CA . VAL A 1 227 ? 10.191 -13.859 -25.174 1.00 93.88 227 VAL A CA 1
ATOM 1733 C C . VAL A 1 227 ? 10.115 -13.804 -26.700 1.00 93.88 227 VAL A C 1
ATOM 1735 O O . VAL A 1 227 ? 11.009 -13.244 -27.338 1.00 93.88 227 VAL A O 1
ATOM 1738 N N . HIS A 1 228 ? 9.056 -14.353 -27.298 1.00 94.94 228 HIS A N 1
ATOM 1739 C CA . HIS A 1 228 ? 8.844 -14.290 -28.740 1.00 94.94 228 HIS A CA 1
ATOM 1740 C C . HIS A 1 228 ? 8.644 -12.847 -29.224 1.00 94.94 228 HIS A C 1
ATOM 1742 O O . HIS A 1 228 ? 9.322 -12.429 -30.164 1.00 94.94 228 HIS A O 1
ATOM 1748 N N . ALA A 1 229 ? 7.791 -12.077 -28.543 1.00 94.38 229 ALA A N 1
ATOM 1749 C CA . ALA A 1 229 ? 7.549 -10.665 -28.827 1.00 94.38 229 ALA A CA 1
ATOM 1750 C C . ALA A 1 229 ? 8.841 -9.839 -28.736 1.00 94.38 229 ALA A C 1
ATOM 1752 O O . ALA A 1 229 ? 9.213 -9.158 -29.692 1.00 94.38 229 ALA A O 1
ATOM 1753 N N . LEU A 1 230 ? 9.585 -9.981 -27.633 1.00 92.38 230 LEU A N 1
ATOM 1754 C CA . LEU A 1 230 ? 10.878 -9.319 -27.438 1.00 92.38 230 LEU A CA 1
ATOM 1755 C C . LEU A 1 230 ? 11.856 -9.645 -28.566 1.00 92.38 230 LEU A C 1
ATOM 1757 O O . LEU A 1 230 ? 12.491 -8.753 -29.120 1.00 92.38 230 LEU A O 1
ATOM 1761 N N . ARG A 1 231 ? 11.974 -10.923 -28.936 1.00 92.69 231 ARG A N 1
ATOM 1762 C CA . ARG A 1 231 ? 12.874 -11.343 -30.013 1.00 92.69 231 ARG A CA 1
ATOM 1763 C C . ARG A 1 231 ? 12.470 -10.745 -31.358 1.00 92.69 231 ARG A C 1
ATOM 1765 O O . ARG A 1 231 ? 13.348 -10.312 -32.098 1.00 92.69 231 ARG A O 1
ATOM 1772 N N . SER A 1 232 ? 11.174 -10.736 -31.662 1.00 91.88 232 SER A N 1
ATOM 1773 C CA . SER A 1 232 ? 10.633 -10.158 -32.894 1.00 91.88 232 SER A CA 1
ATOM 1774 C C . SER A 1 232 ? 10.974 -8.671 -33.000 1.00 91.88 232 SER A C 1
ATOM 1776 O O . SER A 1 232 ? 11.579 -8.246 -33.986 1.00 91.88 232 SER A O 1
ATOM 1778 N N . GLU A 1 233 ? 10.681 -7.893 -31.955 1.00 91.81 233 GLU A N 1
ATOM 1779 C CA . GLU A 1 233 ? 10.941 -6.450 -31.956 1.00 91.81 233 GLU A CA 1
ATOM 1780 C C . GLU A 1 233 ? 12.439 -6.129 -31.952 1.00 91.81 233 GLU A C 1
ATOM 1782 O O . GLU A 1 233 ? 12.866 -5.230 -32.670 1.00 91.81 233 GLU A O 1
ATOM 1787 N N . LEU A 1 234 ? 13.273 -6.891 -31.236 1.00 88.25 234 LEU A N 1
ATOM 1788 C CA . LEU A 1 234 ? 14.730 -6.696 -31.253 1.00 88.25 234 LEU A CA 1
ATOM 1789 C C . LEU A 1 234 ? 15.348 -6.953 -32.634 1.00 88.25 234 LEU A C 1
ATOM 1791 O O . LEU A 1 234 ? 16.329 -6.306 -33.005 1.00 88.25 234 LEU A O 1
ATOM 1795 N N . VAL A 1 235 ? 14.790 -7.885 -33.410 1.00 87.19 235 VAL A N 1
ATOM 1796 C CA . VAL A 1 235 ? 15.203 -8.096 -34.804 1.00 87.19 235 VAL A CA 1
ATOM 1797 C C . VAL A 1 235 ? 14.726 -6.937 -35.683 1.00 87.19 235 VAL A C 1
ATOM 1799 O O . VAL A 1 235 ? 15.520 -6.421 -36.468 1.00 87.19 235 VAL A O 1
ATOM 1802 N N . GLY A 1 236 ? 13.474 -6.495 -35.524 1.00 79.25 236 GLY A N 1
ATOM 1803 C CA . GLY A 1 236 ? 12.904 -5.367 -36.272 1.00 79.25 236 GLY A CA 1
ATOM 1804 C C . GLY A 1 236 ? 13.594 -4.025 -35.995 1.00 79.25 236 GLY A C 1
ATOM 1805 O O . GLY A 1 236 ? 13.742 -3.204 -36.898 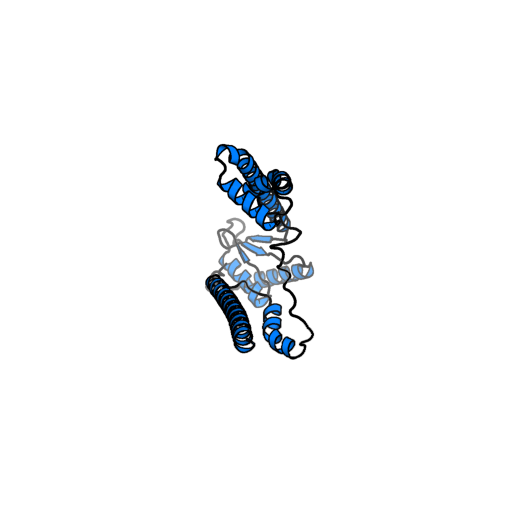1.00 79.25 236 GLY A O 1
ATOM 1806 N N . MET A 1 237 ? 14.102 -3.831 -34.777 1.00 83.00 237 MET A N 1
ATOM 1807 C CA . MET A 1 237 ? 14.781 -2.608 -34.339 1.00 83.00 237 MET A CA 1
ATOM 1808 C C . MET A 1 237 ? 16.067 -2.317 -35.126 1.00 83.00 237 MET A C 1
ATOM 1810 O O . MET A 1 237 ? 16.433 -1.158 -35.294 1.00 83.00 237 MET A O 1
ATOM 1814 N N . ARG A 1 238 ? 16.736 -3.342 -35.676 1.00 73.62 238 ARG A N 1
ATOM 1815 C CA . ARG A 1 238 ? 18.001 -3.199 -36.428 1.00 73.62 238 ARG A CA 1
ATOM 1816 C C . ARG A 1 238 ? 17.895 -2.382 -37.728 1.00 73.62 238 ARG A C 1
ATOM 1818 O O . ARG A 1 238 ? 18.918 -2.156 -38.368 1.00 73.62 238 ARG A O 1
ATOM 1825 N N . GLY A 1 239 ? 16.697 -1.943 -38.111 1.00 64.38 239 GLY A N 1
ATOM 1826 C CA . GLY A 1 239 ? 16.455 -1.025 -39.228 1.00 64.38 239 GLY A CA 1
ATOM 1827 C C . GLY A 1 239 ? 15.431 0.073 -38.922 1.00 64.38 239 GLY A C 1
ATOM 1828 O O . GLY A 1 239 ? 14.911 0.674 -39.858 1.00 64.38 239 GLY A O 1
ATOM 1829 N N . ALA A 1 240 ? 15.105 0.308 -37.646 1.00 71.44 240 ALA A N 1
ATOM 1830 C CA . ALA A 1 240 ? 14.136 1.321 -37.239 1.00 71.44 240 ALA A CA 1
ATOM 1831 C C . ALA A 1 240 ? 14.797 2.703 -37.101 1.00 71.44 240 ALA A C 1
ATOM 1833 O O . ALA A 1 240 ? 15.885 2.823 -36.538 1.00 71.44 240 ALA A O 1
ATOM 1834 N N . ASP A 1 241 ? 14.122 3.749 -37.581 1.00 75.50 241 ASP A N 1
ATOM 1835 C CA . ASP A 1 241 ? 14.507 5.131 -37.289 1.00 75.50 241 ASP A CA 1
ATOM 1836 C C . ASP A 1 241 ? 14.029 5.507 -35.880 1.00 75.50 241 ASP A C 1
ATOM 1838 O O . ASP A 1 241 ? 12.828 5.586 -35.611 1.00 75.50 241 ASP A O 1
ATOM 1842 N N . LEU A 1 242 ? 14.982 5.708 -34.969 1.00 79.06 242 LEU A N 1
ATOM 1843 C CA . LEU A 1 242 ? 14.718 6.046 -33.571 1.00 79.06 242 LEU A CA 1
ATOM 1844 C C . LEU A 1 242 ? 14.700 7.563 -33.316 1.00 79.06 242 LEU A C 1
ATOM 1846 O O . LEU A 1 242 ? 14.446 7.983 -32.188 1.00 79.06 242 LEU A O 1
ATOM 1850 N N . ALA A 1 243 ? 14.931 8.399 -34.338 1.00 68.69 243 ALA A N 1
ATOM 1851 C CA . ALA A 1 243 ? 15.021 9.854 -34.188 1.00 68.69 243 ALA A CA 1
ATOM 1852 C C . ALA A 1 243 ? 13.705 10.514 -33.727 1.00 68.69 243 ALA A C 1
ATOM 1854 O O . ALA A 1 243 ? 13.728 11.616 -33.184 1.00 68.69 243 ALA A O 1
ATOM 1855 N N . GLY A 1 244 ? 12.566 9.841 -33.925 1.00 66.12 244 GLY A N 1
ATOM 1856 C CA . GLY A 1 244 ? 11.237 10.302 -33.509 1.00 66.12 244 GLY A CA 1
ATOM 1857 C C . GLY A 1 244 ? 10.701 9.672 -32.221 1.00 66.12 244 GLY A C 1
ATOM 1858 O O . GLY A 1 244 ? 9.548 9.921 -31.870 1.00 66.12 244 GLY A O 1
ATOM 1859 N N . VAL A 1 245 ? 11.482 8.834 -31.531 1.00 74.38 245 VAL A N 1
ATOM 1860 C CA . VAL A 1 245 ? 11.008 8.134 -30.329 1.00 74.38 245 VAL A CA 1
ATOM 1861 C C . VAL A 1 245 ? 10.950 9.112 -29.167 1.00 74.38 245 VAL A C 1
ATOM 1863 O O . VAL A 1 245 ? 11.961 9.477 -28.573 1.00 74.38 245 VAL A O 1
ATOM 1866 N N . THR A 1 246 ? 9.738 9.545 -28.840 1.00 65.50 246 THR A N 1
ATOM 1867 C CA . THR A 1 246 ? 9.482 10.315 -27.627 1.00 65.50 246 THR A CA 1
ATOM 1868 C C . THR A 1 246 ? 9.619 9.406 -26.414 1.00 65.50 246 THR A C 1
ATOM 1870 O O . THR A 1 246 ? 9.127 8.275 -26.439 1.00 65.50 246 THR A O 1
ATOM 1873 N N . ALA A 1 247 ? 10.247 9.904 -25.347 1.00 66.44 247 ALA A N 1
ATOM 1874 C CA . ALA A 1 247 ? 10.310 9.197 -24.073 1.00 66.44 247 ALA A CA 1
ATOM 1875 C C . ALA A 1 247 ? 8.902 8.744 -23.663 1.00 66.44 247 ALA A C 1
ATOM 1877 O O . ALA A 1 247 ? 7.955 9.535 -23.688 1.00 66.44 247 ALA A O 1
ATOM 1878 N N . THR A 1 248 ? 8.756 7.460 -23.338 1.00 62.38 248 THR A N 1
ATOM 1879 C CA . THR A 1 248 ? 7.481 6.948 -22.832 1.00 62.38 248 THR A CA 1
ATOM 1880 C C . THR A 1 248 ? 7.304 7.510 -21.422 1.00 62.38 248 THR A C 1
ATOM 1882 O O . THR A 1 248 ? 8.161 7.232 -20.586 1.00 62.38 248 THR A O 1
ATOM 1885 N N . PRO A 1 249 ? 6.263 8.317 -21.142 1.00 54.12 249 PRO A N 1
ATOM 1886 C CA . PRO A 1 249 ? 6.059 8.838 -19.799 1.00 54.12 249 PRO A CA 1
ATOM 1887 C C . PRO A 1 249 ? 5.800 7.663 -18.852 1.00 54.12 249 PRO A C 1
ATOM 1889 O O . PRO A 1 249 ? 4.887 6.866 -19.087 1.00 54.12 249 PRO A O 1
ATOM 1892 N N . THR A 1 250 ? 6.659 7.544 -17.845 1.00 50.72 250 THR A N 1
ATOM 1893 C CA . THR A 1 250 ? 6.589 6.573 -16.752 1.00 50.72 250 THR A CA 1
ATOM 1894 C C . THR A 1 250 ? 5.505 6.916 -15.741 1.00 50.72 250 THR A C 1
ATOM 1896 O O . THR A 1 250 ? 5.241 8.120 -15.513 1.00 50.72 250 THR A O 1
#

InterPro domains:
  IPR009071 High mobility group box domain [PF00505] (94-151)
  IPR009071 High mobility group box domain [PS50118] (86-154)
  IPR009071 High mobility group box domain [SM00398] (85-155)
  IPR015422 Pyridoxal phosphate-dependent transferase, small domain [G3DSA:3.90.1150.10] (164-240)
  IPR015424 Pyridoxal phosphate-dependent transferase [SSF53383] (139-233)
  IPR036910 High mobility group box domain superfamily [G3DSA:1.10.30.10] (83-161)
  IPR036910 High mobility group box domain superfamily [SSF47095] (90-152)

Secondary structure (DSSP, 8-state):
-HHHHHHHHHHHHHHHHHHHHHHHHHHHHHHHHHHHHHHHTT-SPPPP--HHHHHHHHHHHHHHHH-TTS---------SS-TTSPPPPPPHHHHHHHHHHHHHHHH-TTS-HHHHHHHHHHHHHTS-HHHHHHHHHHHHHHHHHHHHHHHHHHHHHHHHTTTS--EEEE-BS-TTT--B-HHHHHHHHHHHHHHH----EEESTTS-EEEE---TT--HHHHHHHHHHHHHHHHHGGG---TT-PPPP-

Organism: Emiliania huxleyi (strain CCMP1516) (NCBI:txid280463)

Radius of gyration: 34.99 Å; chains: 1; bounding box: 104×43×85 Å

Foldseek 3Di:
DVPVVVVVVVVVVVVVVVVVVVVVVVVVVVVVVVVVVVVVVPPDDDPDDPPVVVVCVVCVVVVCVVCVVPPDPPPPPPPPDDPPDQDDQDALLVVQCVVCVVVLCVVPVPDDPVVSSVVSVVVQVPDDPVVSVVSRVVSVVSNVVSVVRVVVVVVVVVVVVPDQPKDKDFDAPDPVVSHGPQLLLLVLQVQCCPPVVAHWAFDDPRSRIIIDGDDPPCDPVNVVSVVVSSVVVVVVVVPDDSVPRDRDDD

pLDDT: mean 77.74, std 16.15, range [33.34, 94.94]